Protein AF-E6ZXN4-F1 (afdb_monomer)

Solvent-accessible surface area (backbone atoms only — not comparable to full-atom values): 11622 Å² total; per-residue (Å²): 114,40,77,46,24,90,82,62,26,78,45,31,41,34,36,57,64,22,13,64,64,29,18,52,76,70,77,42,79,76,66,95,63,91,48,72,50,59,34,54,58,75,9,53,33,45,69,74,28,59,34,49,42,42,42,75,51,48,36,25,52,30,58,26,56,27,40,28,25,44,34,78,70,40,57,69,40,49,41,94,52,30,68,79,37,51,45,22,32,32,51,32,31,56,29,28,27,46,61,55,38,53,58,30,54,79,67,76,45,81,59,45,79,23,40,34,43,61,30,25,32,38,33,42,66,69,39,56,40,89,82,51,92,51,76,57,50,28,34,42,36,30,22,53,72,87,40,78,50,29,72,37,52,47,60,54,41,73,60,50,72,32,51,50,46,18,57,46,16,62,77,46,73,45,34,41,11,20,35,37,36,56,28,34,55,40,54,66,44,78,64,50,69,75,38,38,40,40,35,41,36,23,43,84,83,68,48,78,76,49,65,38,42,35,40,29,34,66,38,84,69,87,64,66,58,73,136

Secondary structure (DSSP, 8-state):
-GGGHHHH---EEEEES-BHHHHHHTTPPPPSS-EEEEE-GGGEE-TT-EEEEPBT--EEE-EEEEEEE-SS-B-S--HHHHGGGEEEEEEEE--EEHHHHHHHHHTT--THHHH-STT-EEB---EEGGG-S-GGG-EEEEEETTEEEEEEEGGGBSS-HHHHHHHHHHHS-B-TT-EEE----S--EEE-TT-EEEEEEE-TT--EEEEEEEEEEEPPSS-B---

Nearest PDB structures (foldseek):
  6fog-assembly4_D  TM=9.711E-01  e=8.497E-31  Homo sapiens
  6sbi-assembly2_C  TM=9.449E-01  e=2.223E-30  Mus musculus
  1saw-assembly1_A  TM=9.716E-01  e=7.262E-29  Homo sapiens
  6sbj-assembly2_C  TM=9.725E-01  e=4.408E-28  Mus musculus
  6sbj-assembly1_B  TM=9.454E-01  e=1.789E-28  Mus musculus

InterPro domains:
  IPR011234 Fumarylacetoacetase-like, C-terminal [PF01557] (11-203)
  IPR036663 Fumarylacetoacetase-like, C-terminal domain superfamily [G3DSA:3.90.850.10] (2-227)
  IPR036663 Fumarylacetoacetase-like, C-terminal domain superfamily [SSF56529] (9-204)

Foldseek 3Di:
DLLVLLPPPQWEKEWPQQFVQACVVVVHDRDPAIDIAIAGSQQEDEFAAEDAAEAAFFKKKFKWKKWFFAAQKQALDALVCQVVGTQFIKIWIQIFSVVVQVVCVVVVHGRHVGRYDRNRIYIYGTQGHVNPPDQQFKWKWKDKPNHTQFIDGSVSGNADSSSQSNVCRHPDMGGGSYMYTRTGYPRMHGDDAQIKMKMFMAGNVRDTRTIHIYHYHHDDDDDHDDD

Radius of gyration: 16.37 Å; Cα contacts (8 Å, |Δi|>4): 597; chains: 1; bounding box: 45×35×43 Å

Sequence (227 aa):
MASSFLTRGKKIVAIGRNYAAHAKELNNAVPTEPFFFLKPTTSYITNNGTVEIPKGVVAHYEVELGVVIGSSRVRDVSAADAMKHVAGYTLSIDMTARNLQDKIKSKGLPWSSAKGFDTFTPTSGFIDKSRVRDPAKLRLWLKVNDQIKQNGPTGDMIFDIPQLIEHVSSIMTLEEGDLLLTGTPAGVGEVKDGDVMHCGLEDQSSNLLEQLKINVANRVGGYEFKP

Structure (mmCIF, N/CA/C/O backbone):
data_AF-E6ZXN4-F1
#
_entry.id   AF-E6ZXN4-F1
#
loop_
_atom_site.group_PDB
_atom_site.id
_atom_site.type_symbol
_atom_site.label_atom_id
_atom_site.label_alt_id
_atom_site.label_comp_id
_atom_site.label_asym_id
_atom_site.label_entity_id
_atom_site.label_seq_id
_atom_site.pdbx_PDB_ins_code
_atom_site.Cartn_x
_atom_site.Cartn_y
_atom_site.Cartn_z
_atom_site.occupancy
_atom_site.B_iso_or_equiv
_atom_site.auth_seq_id
_atom_site.auth_comp_id
_atom_site.auth_asym_id
_atom_site.auth_atom_id
_atom_site.pdbx_PDB_model_num
ATOM 1 N N . MET A 1 1 ? 15.782 11.206 -5.709 1.00 85.50 1 MET A N 1
ATOM 2 C CA . MET A 1 1 ? 16.137 9.877 -5.195 1.00 85.50 1 MET A CA 1
ATOM 3 C C . MET A 1 1 ? 14.865 9.214 -4.724 1.00 85.50 1 MET A C 1
ATOM 5 O O . MET A 1 1 ? 14.230 9.718 -3.800 1.00 85.50 1 MET A O 1
ATOM 9 N N . ALA A 1 2 ? 14.512 8.106 -5.368 1.00 92.44 2 ALA A N 1
ATOM 10 C CA . ALA A 1 2 ? 13.330 7.302 -5.077 1.00 92.44 2 ALA A CA 1
ATOM 11 C C . ALA A 1 2 ? 13.247 6.841 -3.611 1.00 92.44 2 ALA A C 1
ATOM 13 O O . ALA A 1 2 ? 12.157 6.690 -3.078 1.00 92.44 2 ALA A O 1
ATOM 14 N N . SER A 1 3 ? 14.374 6.718 -2.905 1.00 95.75 3 SER A N 1
ATOM 15 C CA . SER A 1 3 ? 14.396 6.413 -1.466 1.00 95.75 3 SER A CA 1
ATOM 16 C C . SER A 1 3 ? 13.717 7.471 -0.582 1.00 95.75 3 SER A C 1
ATOM 18 O O . SER A 1 3 ? 13.337 7.170 0.544 1.00 95.75 3 SER A O 1
ATOM 20 N N . SER A 1 4 ? 13.507 8.694 -1.083 1.00 97.19 4 SER A N 1
ATOM 21 C CA . SER A 1 4 ? 12.735 9.754 -0.414 1.00 97.19 4 SER A CA 1
ATOM 22 C C . SER A 1 4 ? 11.257 9.791 -0.842 1.00 97.19 4 SER A C 1
ATOM 24 O O . SER A 1 4 ? 10.622 10.841 -0.749 1.00 97.19 4 SER A O 1
ATOM 26 N N . PHE A 1 5 ? 10.700 8.682 -1.346 1.00 98.38 5 PHE A N 1
ATOM 27 C CA . PHE A 1 5 ? 9.337 8.621 -1.896 1.00 98.38 5 PHE A CA 1
ATOM 28 C C . PHE A 1 5 ? 8.245 9.124 -0.938 1.00 98.38 5 PHE A C 1
ATOM 30 O O . PHE A 1 5 ? 7.301 9.765 -1.386 1.00 98.38 5 PHE A O 1
ATOM 37 N N . LEU A 1 6 ? 8.399 8.927 0.376 1.00 97.75 6 LEU A N 1
ATOM 38 C CA . LEU A 1 6 ? 7.430 9.390 1.380 1.00 97.75 6 LEU A CA 1
ATOM 39 C C . LEU A 1 6 ? 7.239 10.915 1.395 1.00 97.75 6 LEU A C 1
ATOM 41 O O . LEU A 1 6 ? 6.173 11.392 1.768 1.00 97.75 6 LEU A O 1
ATOM 45 N N . THR A 1 7 ? 8.256 11.687 0.997 1.00 97.06 7 THR A N 1
ATOM 46 C CA . THR A 1 7 ? 8.207 13.161 0.995 1.00 97.06 7 THR A CA 1
ATOM 47 C C . THR A 1 7 ? 8.257 13.772 -0.401 1.00 97.06 7 THR A C 1
ATOM 49 O O . THR A 1 7 ? 7.921 14.942 -0.567 1.00 97.06 7 THR A O 1
ATOM 52 N N . ARG A 1 8 ? 8.693 13.009 -1.410 1.00 96.19 8 ARG A N 1
ATOM 53 C CA . ARG A 1 8 ? 8.872 13.494 -2.788 1.00 96.19 8 ARG A CA 1
ATOM 54 C C . ARG A 1 8 ? 8.012 12.785 -3.827 1.00 96.19 8 ARG A C 1
ATOM 56 O O . ARG A 1 8 ? 7.902 13.302 -4.937 1.00 96.19 8 ARG A O 1
ATOM 63 N N . GLY A 1 9 ? 7.451 11.624 -3.494 1.00 96.75 9 GLY A N 1
ATOM 64 C CA . GLY A 1 9 ? 6.529 10.902 -4.359 1.00 96.75 9 GLY A CA 1
ATOM 65 C C . GLY A 1 9 ? 5.310 11.759 -4.659 1.00 96.75 9 GLY A C 1
ATOM 66 O O . GLY A 1 9 ? 4.853 12.524 -3.806 1.00 96.75 9 GLY A O 1
ATOM 67 N N . LYS A 1 10 ? 4.802 11.674 -5.888 1.00 97.88 10 LYS A N 1
ATOM 68 C CA . LYS A 1 10 ? 3.719 12.553 -6.341 1.00 97.88 10 LYS A CA 1
ATOM 69 C C . LYS A 1 10 ? 2.359 11.890 -6.198 1.00 97.88 10 LYS A C 1
ATOM 71 O O . LYS A 1 10 ? 1.372 12.582 -5.958 1.00 97.88 10 LYS A O 1
ATOM 76 N N . LYS A 1 11 ? 2.299 10.564 -6.333 1.00 98.50 11 LYS A N 1
ATOM 77 C CA . LYS A 1 11 ? 1.058 9.797 -6.206 1.00 98.50 11 LYS A CA 1
ATOM 78 C C . LYS A 1 11 ? 1.274 8.399 -5.636 1.00 98.50 11 LYS A C 1
ATOM 80 O O . LYS A 1 11 ? 2.355 7.819 -5.729 1.00 98.50 11 LYS A O 1
ATOM 85 N N . ILE A 1 12 ? 0.185 7.871 -5.084 1.00 98.88 12 ILE A N 1
ATOM 86 C CA . ILE A 1 12 ? 0.030 6.469 -4.707 1.00 98.88 12 ILE A CA 1
ATOM 87 C C . ILE A 1 12 ? -1.034 5.875 -5.628 1.00 98.88 12 ILE A C 1
ATOM 89 O O . ILE A 1 12 ? -2.168 6.362 -5.660 1.00 98.88 12 ILE A O 1
ATOM 93 N N . VAL A 1 13 ? -0.672 4.832 -6.365 1.00 98.81 13 VAL A N 1
ATOM 94 C CA . VAL A 1 13 ? -1.582 4.003 -7.160 1.00 98.81 13 VAL A CA 1
ATOM 95 C C . VAL A 1 13 ? -1.767 2.688 -6.413 1.00 98.81 13 VAL A C 1
ATOM 97 O O . VAL A 1 13 ? -0.781 2.088 -6.009 1.00 98.81 13 VAL A O 1
ATOM 100 N N . ALA A 1 14 ? -2.998 2.235 -6.210 1.00 98.69 14 ALA A N 1
ATOM 101 C CA . ALA A 1 14 ? -3.278 1.008 -5.469 1.00 98.69 14 ALA A CA 1
ATOM 102 C C . ALA A 1 14 ? -4.174 0.071 -6.279 1.00 98.69 14 ALA A C 1
ATOM 104 O O . ALA A 1 14 ? -5.206 0.499 -6.806 1.00 98.69 14 ALA A O 1
ATOM 105 N N . ILE A 1 15 ? -3.762 -1.192 -6.397 1.00 98.25 15 ILE A N 1
ATOM 106 C CA . ILE A 1 15 ? -4.463 -2.215 -7.173 1.00 98.25 15 ILE A CA 1
ATOM 107 C C . ILE A 1 15 ? -5.541 -2.879 -6.321 1.00 98.25 15 ILE A C 1
ATOM 109 O O . ILE A 1 15 ? -5.278 -3.420 -5.250 1.00 98.25 15 ILE A O 1
ATOM 113 N N . GLY A 1 16 ? -6.772 -2.898 -6.823 1.00 94.12 16 GLY A N 1
ATOM 114 C CA . GLY A 1 16 ? -7.864 -3.595 -6.159 1.00 94.12 16 GLY A CA 1
ATOM 115 C C . GLY A 1 16 ? -7.903 -5.087 -6.496 1.00 94.12 16 GLY A C 1
ATOM 116 O O . GLY A 1 16 ? -7.755 -5.479 -7.650 1.00 94.12 16 GLY A O 1
ATOM 117 N N . ARG A 1 17 ? -8.215 -5.924 -5.495 1.00 91.81 17 ARG A N 1
ATOM 118 C CA . ARG A 1 17 ? -8.546 -7.358 -5.658 1.00 91.81 17 ARG A CA 1
ATOM 119 C C . ARG A 1 17 ? -7.467 -8.190 -6.369 1.00 91.81 17 ARG A C 1
ATOM 121 O O . ARG A 1 17 ? -7.802 -9.069 -7.157 1.00 91.81 17 ARG A O 1
ATOM 128 N N . ASN A 1 18 ? -6.195 -7.963 -6.050 1.00 96.62 18 ASN A N 1
ATOM 129 C CA . ASN A 1 18 ? -5.092 -8.694 -6.677 1.00 96.62 18 ASN A CA 1
ATOM 130 C C . ASN A 1 18 ? -4.746 -10.040 -6.010 1.00 96.62 18 ASN A C 1
ATOM 132 O O . ASN A 1 18 ? -3.773 -10.667 -6.391 1.00 96.62 18 ASN A O 1
ATOM 136 N N . TYR A 1 19 ? -5.520 -10.512 -5.029 1.00 94.25 19 TYR A N 1
ATOM 137 C CA . TYR A 1 19 ? -5.344 -11.835 -4.417 1.00 94.25 19 TYR A CA 1
ATOM 138 C C . TYR A 1 19 ? -6.644 -12.629 -4.512 1.00 94.25 19 TYR A C 1
ATOM 140 O O . TYR A 1 19 ? -7.701 -12.169 -4.069 1.00 94.25 19 TYR A O 1
ATOM 148 N N . ALA A 1 20 ? -6.578 -13.851 -5.046 1.00 81.88 20 ALA A N 1
ATOM 149 C CA . ALA A 1 20 ? -7.771 -14.654 -5.326 1.00 81.88 20 ALA A CA 1
ATOM 150 C C . ALA A 1 20 ? -8.584 -14.990 -4.064 1.00 81.88 20 ALA A C 1
ATOM 152 O O . ALA A 1 20 ? -9.816 -14.948 -4.090 1.00 81.88 20 ALA A O 1
ATOM 153 N N . ALA A 1 21 ? -7.910 -15.297 -2.951 1.00 79.94 21 ALA A N 1
ATOM 154 C CA . ALA A 1 21 ? -8.572 -15.583 -1.677 1.00 79.94 21 ALA A CA 1
ATOM 155 C C . ALA A 1 21 ? -9.297 -14.347 -1.117 1.00 79.94 21 ALA A C 1
ATOM 157 O O . ALA A 1 21 ? -10.429 -14.461 -0.654 1.00 79.94 21 ALA A O 1
ATOM 158 N N . HIS A 1 22 ? -8.692 -13.164 -1.236 1.00 77.81 22 HIS A N 1
ATOM 159 C CA . HIS A 1 22 ? -9.297 -11.906 -0.803 1.00 77.81 22 HIS A CA 1
ATOM 160 C C . HIS A 1 22 ? -10.501 -11.508 -1.678 1.00 77.81 22 HIS A C 1
ATOM 162 O O . HIS A 1 22 ? -11.541 -11.081 -1.174 1.00 77.81 22 HIS A O 1
ATOM 168 N N . ALA A 1 23 ? -10.413 -11.712 -2.998 1.00 72.62 23 ALA A N 1
ATOM 169 C CA . ALA A 1 23 ? -11.543 -11.480 -3.899 1.00 72.62 23 ALA A CA 1
ATOM 170 C C . ALA A 1 23 ? -12.764 -12.339 -3.514 1.00 72.62 23 ALA A C 1
ATOM 172 O O . ALA A 1 23 ? -13.883 -11.822 -3.460 1.00 72.62 23 ALA A O 1
ATOM 173 N N . LYS A 1 24 ? -12.531 -13.618 -3.177 1.00 75.81 24 LYS A N 1
ATOM 174 C CA . LYS A 1 24 ? -13.566 -14.555 -2.711 1.00 75.81 24 LYS A CA 1
ATOM 175 C C . LYS A 1 24 ? -14.137 -14.180 -1.341 1.00 75.81 24 LYS A C 1
ATOM 177 O O . LYS A 1 24 ? -15.350 -14.224 -1.184 1.00 75.81 24 LYS A O 1
ATOM 182 N N . GLU A 1 25 ? -13.294 -13.782 -0.384 1.00 80.75 25 GLU A N 1
ATOM 183 C CA . GLU A 1 25 ? -13.700 -13.364 0.973 1.00 80.75 25 GLU A CA 1
ATOM 184 C C . GLU A 1 25 ? -14.759 -12.253 0.951 1.00 80.75 25 GLU A C 1
ATOM 186 O O . GLU A 1 25 ? -15.706 -12.266 1.733 1.00 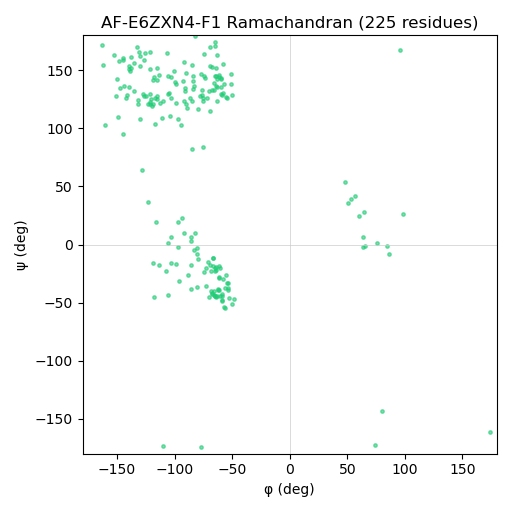80.75 25 GLU A O 1
ATOM 191 N N . LEU A 1 26 ? -14.641 -11.321 0.004 1.00 75.25 26 LEU A N 1
ATOM 192 C CA . LEU A 1 26 ? -15.566 -10.201 -0.156 1.00 75.25 26 LEU A CA 1
ATOM 193 C C . LEU A 1 26 ? -16.660 -10.447 -1.215 1.00 75.25 26 LEU A C 1
ATOM 195 O O . LEU A 1 26 ? -17.240 -9.480 -1.712 1.00 75.25 26 LEU A O 1
ATOM 199 N N . ASN A 1 27 ? -16.923 -11.708 -1.588 1.00 80.12 27 ASN A N 1
ATOM 200 C CA . ASN A 1 27 ? -17.921 -12.118 -2.591 1.00 80.12 27 ASN A CA 1
ATOM 201 C C . ASN A 1 27 ? -17.813 -11.366 -3.931 1.00 80.12 27 ASN A C 1
ATOM 203 O O . ASN A 1 27 ? -18.814 -11.061 -4.580 1.00 80.12 27 ASN A O 1
ATOM 207 N N . ASN A 1 28 ? -16.592 -11.039 -4.353 1.00 77.25 28 ASN A N 1
ATOM 208 C CA . ASN A 1 28 ? -16.345 -10.360 -5.617 1.00 77.25 28 ASN A CA 1
ATOM 209 C C . ASN A 1 28 ? -15.881 -11.354 -6.688 1.00 77.25 28 ASN A C 1
ATOM 211 O O . ASN A 1 28 ? -15.173 -12.317 -6.396 1.00 77.25 28 ASN A O 1
ATOM 215 N N . ALA A 1 29 ? -16.214 -11.075 -7.950 1.00 80.94 29 ALA A N 1
ATOM 216 C CA . ALA A 1 29 ? -15.593 -11.768 -9.072 1.00 80.94 29 ALA A CA 1
ATOM 217 C C . ALA A 1 29 ? -14.084 -11.471 -9.114 1.00 80.94 29 ALA A C 1
ATOM 219 O O . ALA A 1 29 ? -13.657 -10.343 -8.835 1.00 80.94 29 ALA A O 1
ATOM 220 N N . VAL A 1 30 ? -13.294 -12.484 -9.480 1.00 79.25 30 VAL A N 1
ATOM 221 C CA . VAL A 1 30 ? -11.873 -12.311 -9.800 1.00 79.25 30 VAL A CA 1
ATOM 222 C C . VAL A 1 30 ? -11.785 -11.400 -11.032 1.00 79.25 30 VAL A C 1
ATOM 224 O O . VAL A 1 30 ? -12.431 -11.712 -12.036 1.00 79.25 30 VAL A O 1
ATOM 227 N N . PRO A 1 31 ? -11.063 -10.268 -10.968 1.00 83.44 31 PRO A N 1
ATOM 228 C CA . PRO A 1 31 ? -10.932 -9.377 -12.115 1.00 83.44 31 PRO A CA 1
ATOM 229 C C . PRO A 1 31 ? -10.253 -10.075 -13.299 1.00 83.44 31 PRO A C 1
ATOM 231 O O . PRO A 1 31 ? -9.340 -10.873 -13.110 1.00 83.44 31 PRO A O 1
ATOM 234 N N . THR A 1 32 ? -10.678 -9.752 -14.520 1.00 88.12 32 THR A N 1
ATOM 235 C CA . THR A 1 32 ? -10.019 -10.202 -15.762 1.00 88.12 32 THR A CA 1
ATOM 236 C C . THR A 1 32 ? -8.873 -9.285 -16.182 1.00 88.12 32 THR A C 1
ATOM 238 O O . THR A 1 32 ? -8.024 -9.686 -16.969 1.00 88.12 32 THR A O 1
ATOM 241 N N . GLU A 1 33 ? -8.846 -8.067 -15.644 1.00 91.62 33 GLU A N 1
ATOM 242 C CA . GLU A 1 33 ? -7.784 -7.077 -15.796 1.00 91.62 33 GLU A CA 1
ATOM 243 C C . GLU A 1 33 ? -7.539 -6.374 -14.449 1.00 91.62 33 GLU A C 1
ATOM 245 O O . GLU A 1 33 ? -8.465 -6.307 -13.624 1.00 91.62 33 GLU A O 1
ATOM 250 N N . PRO A 1 34 ? -6.325 -5.852 -14.190 1.00 93.81 34 PRO A N 1
ATOM 251 C CA . PRO A 1 34 ? -6.088 -5.006 -13.032 1.00 93.81 34 PRO A CA 1
ATOM 252 C C . PRO A 1 34 ? -6.992 -3.772 -13.088 1.00 93.81 34 PRO A C 1
ATOM 254 O O . PRO A 1 34 ? -7.211 -3.194 -14.145 1.00 93.81 34 PRO A O 1
ATOM 257 N N . PHE A 1 35 ? -7.477 -3.324 -11.936 1.00 94.94 35 PHE A N 1
ATOM 258 C CA . PHE A 1 35 ? -8.048 -1.988 -11.800 1.00 94.94 35 PHE A CA 1
ATOM 259 C C . PHE A 1 35 ? -7.408 -1.308 -10.599 1.00 94.94 35 PHE A C 1
ATOM 261 O O . PHE A 1 35 ? -6.966 -1.971 -9.654 1.00 94.94 35 PHE A O 1
ATOM 268 N N . PHE A 1 36 ? -7.371 0.019 -10.618 1.00 97.62 36 PHE A N 1
ATOM 269 C CA . PHE A 1 36 ? -6.691 0.779 -9.583 1.00 97.62 36 PHE A CA 1
ATOM 270 C C . PHE A 1 36 ? -7.475 2.003 -9.130 1.00 97.62 36 PHE A C 1
ATOM 272 O O . PHE A 1 36 ? -8.377 2.499 -9.805 1.00 97.62 36 PHE A O 1
ATOM 279 N N . PHE A 1 37 ? -7.102 2.496 -7.959 1.00 98.38 37 PHE A N 1
ATOM 280 C CA . PHE A 1 37 ? -7.537 3.771 -7.407 1.00 98.38 37 PHE A CA 1
ATOM 281 C C . PHE A 1 37 ? -6.319 4.551 -6.913 1.00 98.38 37 PHE A C 1
ATOM 283 O O . PHE A 1 37 ? -5.217 4.016 -6.788 1.00 98.38 37 PHE A O 1
ATOM 290 N N . LEU A 1 38 ? -6.520 5.841 -6.659 1.00 98.62 38 LEU A N 1
ATOM 291 C CA . LEU A 1 38 ? -5.477 6.716 -6.142 1.00 98.62 38 LEU A CA 1
ATOM 292 C C . LEU A 1 38 ? -5.677 6.972 -4.653 1.00 98.62 38 LEU A C 1
ATOM 294 O O . LEU A 1 38 ? -6.811 7.147 -4.193 1.00 98.62 38 LEU A O 1
ATOM 298 N N . LYS A 1 39 ? -4.560 7.076 -3.934 1.00 98.75 39 LYS A N 1
ATOM 299 C CA . LYS A 1 39 ? -4.506 7.606 -2.569 1.00 98.75 39 LYS A CA 1
ATOM 300 C C . LYS A 1 39 ? -3.671 8.899 -2.568 1.00 98.75 39 LYS A C 1
ATOM 302 O O . LYS A 1 39 ? -2.691 8.992 -3.314 1.00 98.75 39 LYS A O 1
ATOM 307 N N . PRO A 1 40 ? -4.054 9.924 -1.788 1.00 98.50 40 PRO A N 1
ATOM 308 C CA . PRO A 1 40 ? -3.279 11.155 -1.692 1.00 98.50 40 PRO A CA 1
ATOM 309 C C . PRO A 1 40 ? -2.010 10.914 -0.872 1.00 98.50 40 PRO A C 1
ATOM 311 O O . PRO A 1 40 ? -2.043 10.203 0.129 1.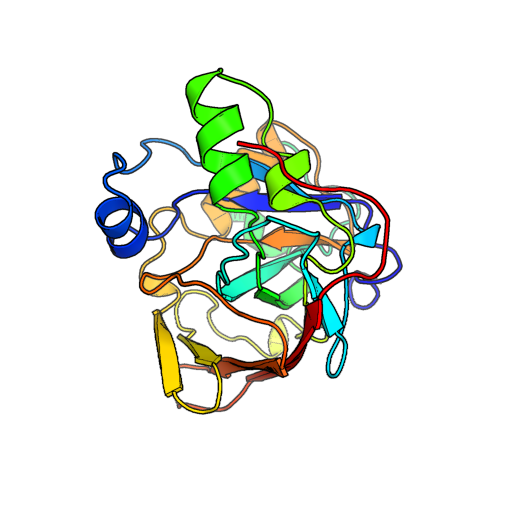00 98.50 40 PRO A O 1
ATOM 314 N N . THR A 1 41 ? -0.894 11.543 -1.231 1.00 98.38 41 THR A N 1
ATOM 315 C CA . THR A 1 41 ? 0.374 11.400 -0.489 1.00 98.38 41 THR A CA 1
ATOM 316 C C . THR A 1 41 ? 0.305 11.966 0.931 1.00 98.38 41 THR A C 1
ATOM 318 O O . THR A 1 41 ? 1.049 11.533 1.802 1.00 98.38 41 THR A O 1
ATOM 321 N N . THR A 1 42 ? -0.652 12.852 1.220 1.00 98.12 42 THR A N 1
ATOM 322 C CA . THR A 1 42 ? -0.943 13.334 2.582 1.00 98.12 42 THR A CA 1
ATOM 323 C C . THR A 1 42 ? -1.509 12.255 3.510 1.00 98.12 42 THR A C 1
ATOM 325 O O . THR A 1 42 ? -1.565 12.460 4.716 1.00 98.12 42 THR A O 1
ATOM 328 N N . SER A 1 43 ? -1.911 11.096 2.979 1.00 98.62 43 SER A N 1
ATOM 329 C CA . SER A 1 43 ? -2.359 9.959 3.792 1.00 98.62 43 SER A CA 1
ATOM 330 C C . SER A 1 43 ? -1.210 9.126 4.372 1.00 98.62 43 SER A C 1
ATOM 332 O O . SER A 1 43 ? -1.465 8.239 5.188 1.00 98.62 43 SER A O 1
ATOM 334 N N . TYR A 1 44 ? 0.041 9.387 3.974 1.00 98.75 44 TYR A N 1
ATOM 335 C CA . TYR A 1 44 ? 1.193 8.690 4.532 1.00 98.75 44 TYR A CA 1
ATOM 336 C C . TYR A 1 44 ? 1.362 8.972 6.023 1.00 98.75 44 TYR A C 1
ATOM 338 O O . TYR A 1 44 ? 1.363 10.118 6.466 1.00 98.75 44 TYR A O 1
ATOM 346 N N . ILE A 1 45 ? 1.624 7.906 6.770 1.00 98.62 45 ILE A N 1
ATOM 347 C CA . ILE A 1 45 ? 2.267 7.951 8.083 1.00 98.62 45 ILE A CA 1
ATOM 348 C C . ILE A 1 45 ? 3.325 6.853 8.134 1.00 98.62 45 ILE A C 1
ATOM 350 O O . ILE A 1 45 ? 3.238 5.865 7.406 1.00 98.62 45 ILE A O 1
ATOM 354 N N . THR A 1 46 ? 4.325 7.018 8.988 1.00 98.25 46 THR A N 1
ATOM 355 C CA . THR A 1 46 ? 5.415 6.050 9.145 1.00 98.25 46 THR A CA 1
ATOM 356 C C . THR A 1 46 ? 5.330 5.338 10.490 1.00 98.25 46 THR A C 1
ATOM 358 O O . THR A 1 46 ? 4.350 5.474 11.224 1.00 98.25 46 THR A O 1
ATOM 361 N N . ASN A 1 47 ? 6.342 4.527 10.799 1.00 96.62 47 ASN A N 1
ATOM 362 C CA . ASN A 1 47 ? 6.404 3.727 12.015 1.00 96.62 47 ASN A CA 1
ATOM 363 C C . ASN A 1 47 ? 6.136 4.555 13.285 1.00 96.62 47 ASN A C 1
ATOM 365 O O . ASN A 1 47 ? 6.651 5.662 13.434 1.00 96.62 47 ASN A O 1
ATOM 369 N N . ASN A 1 48 ? 5.364 3.988 14.210 1.00 96.12 48 ASN A N 1
ATOM 370 C CA . ASN A 1 48 ? 4.828 4.633 15.415 1.00 96.12 48 ASN A CA 1
ATOM 371 C C . ASN A 1 48 ? 3.850 5.793 15.157 1.00 96.12 48 ASN A C 1
ATOM 373 O O . ASN A 1 48 ? 3.430 6.451 16.109 1.00 96.12 48 ASN A O 1
ATOM 377 N N . GLY A 1 49 ? 3.465 6.036 13.902 1.00 98.00 49 GLY A N 1
ATOM 378 C CA . GLY A 1 49 ? 2.354 6.914 13.566 1.00 98.00 49 GLY A CA 1
ATOM 379 C C . GLY A 1 49 ? 1.017 6.370 14.072 1.00 98.00 49 GLY A C 1
ATOM 380 O O . GLY A 1 49 ? 0.908 5.222 14.519 1.00 98.00 49 GLY A O 1
ATOM 381 N N . THR A 1 50 ? -0.009 7.207 13.970 1.00 98.69 50 THR A N 1
ATOM 382 C CA . THR A 1 50 ? -1.366 6.882 14.409 1.00 98.69 50 THR A CA 1
ATOM 383 C C . THR A 1 50 ? -2.322 6.968 13.230 1.00 98.69 50 THR A C 1
ATOM 385 O O . THR A 1 50 ? -2.387 8.004 12.574 1.00 98.69 50 THR A O 1
ATOM 388 N N . VAL A 1 51 ? -3.066 5.893 12.968 1.00 98.75 51 VAL A N 1
ATOM 389 C CA . VAL A 1 51 ? -4.250 5.940 12.106 1.00 98.75 51 VAL A CA 1
ATOM 390 C C . VAL A 1 51 ? -5.381 6.598 12.881 1.00 98.75 51 VAL A C 1
ATOM 392 O O . VAL A 1 51 ? -5.765 6.121 13.948 1.00 98.75 51 VAL A O 1
ATOM 395 N N . GLU A 1 52 ? -5.926 7.673 12.325 1.00 98.50 52 GLU A N 1
ATOM 396 C CA . GLU A 1 52 ? -7.049 8.415 12.885 1.00 98.50 52 GLU A CA 1
ATOM 397 C C . GLU A 1 52 ? -8.362 7.967 12.231 1.00 98.50 52 GLU A C 1
ATOM 399 O O . GLU A 1 52 ? -8.638 8.289 11.074 1.00 98.50 52 GLU A O 1
ATOM 404 N N . ILE A 1 53 ? -9.203 7.238 12.965 1.00 98.44 53 ILE A N 1
ATOM 405 C CA . ILE A 1 53 ? -10.502 6.758 12.476 1.00 98.44 53 ILE A CA 1
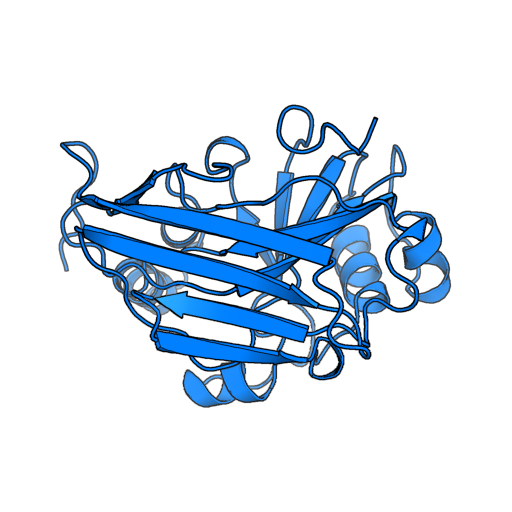ATOM 406 C C . ILE A 1 53 ? -11.531 7.898 12.553 1.00 98.44 53 ILE A C 1
ATOM 408 O O . ILE A 1 53 ? -11.854 8.344 13.658 1.00 98.44 53 ILE A O 1
ATOM 412 N N . PRO A 1 54 ? -12.096 8.380 11.427 1.00 97.81 54 PRO A N 1
ATOM 413 C CA . PRO A 1 54 ? -13.151 9.389 11.468 1.00 97.81 54 PRO A CA 1
ATOM 414 C C . PRO A 1 54 ? -14.416 8.870 12.161 1.00 97.81 54 PRO A C 1
ATOM 416 O O . PRO A 1 54 ? -14.738 7.682 12.113 1.00 97.81 54 PRO A O 1
ATOM 419 N N . LYS A 1 55 ? -15.193 9.770 12.767 1.00 97.94 55 LYS A N 1
ATOM 420 C CA . LYS A 1 55 ? -16.387 9.384 13.527 1.00 97.94 55 LYS A CA 1
ATOM 421 C C . LYS A 1 55 ? -17.381 8.612 12.650 1.00 97.94 55 LYS A C 1
ATOM 423 O O . LYS A 1 55 ? -17.730 9.055 11.557 1.00 97.94 55 LYS A O 1
ATOM 428 N N . GLY A 1 56 ? -17.856 7.468 13.143 1.00 97.50 56 GLY A N 1
ATOM 429 C CA . GLY A 1 56 ? -18.824 6.616 12.443 1.00 97.50 56 GLY A CA 1
ATOM 430 C C . GLY A 1 56 ? -18.244 5.797 11.284 1.00 97.50 56 GLY A C 1
ATOM 431 O O . GLY A 1 56 ? -18.998 5.083 10.626 1.00 97.50 56 GLY A O 1
ATOM 432 N N . VAL A 1 57 ? -16.940 5.881 11.003 1.00 98.38 57 VAL A N 1
ATOM 433 C CA . VAL A 1 57 ? -16.273 5.056 9.987 1.00 98.38 57 VAL A CA 1
ATOM 434 C C . VAL A 1 57 ? -15.904 3.693 10.569 1.00 98.38 57 VAL A C 1
ATOM 436 O O . VAL A 1 57 ? -15.369 3.609 11.668 1.00 98.38 57 VAL A O 1
ATOM 439 N N . VAL A 1 58 ? -16.147 2.632 9.797 1.00 98.50 58 VAL A N 1
ATOM 440 C CA . VAL A 1 58 ? -15.627 1.283 10.066 1.00 98.50 58 VAL A CA 1
ATOM 441 C C . VAL A 1 58 ? -14.335 1.127 9.266 1.00 98.50 58 VAL A C 1
ATOM 443 O O . VAL A 1 58 ? -14.383 0.980 8.042 1.00 98.50 58 VAL A O 1
ATOM 446 N N . ALA A 1 59 ? -13.183 1.238 9.928 1.00 98.56 59 ALA A N 1
ATOM 447 C CA . ALA A 1 59 ? -11.875 1.231 9.274 1.00 98.56 59 ALA A CA 1
ATOM 448 C C . ALA A 1 59 ? -11.301 -0.189 9.203 1.00 98.56 59 ALA A C 1
ATOM 450 O O . ALA A 1 59 ? -11.153 -0.848 10.228 1.00 98.56 59 ALA A O 1
ATOM 451 N N . HIS A 1 60 ? -10.971 -0.655 7.998 1.00 98.81 60 HIS A N 1
ATOM 452 C CA . HIS A 1 60 ? -10.336 -1.951 7.769 1.00 98.81 60 HIS A CA 1
ATOM 453 C C . HIS A 1 60 ? -8.856 -1.804 7.418 1.00 98.81 60 HIS A C 1
ATOM 455 O O . HIS A 1 60 ? -8.494 -0.866 6.705 1.00 98.81 60 HIS A O 1
ATOM 461 N N . TYR A 1 61 ? -8.041 -2.759 7.866 1.00 98.81 61 TYR A N 1
ATOM 462 C CA . TYR A 1 61 ? -6.649 -2.924 7.440 1.00 98.81 61 TYR A CA 1
ATOM 463 C C . TYR A 1 61 ? -6.532 -3.851 6.227 1.00 98.81 61 TYR A C 1
ATOM 465 O O . TYR A 1 61 ? -7.298 -4.807 6.077 1.00 98.81 61 TYR A O 1
ATOM 473 N N . GLU A 1 62 ? -5.540 -3.562 5.387 1.00 98.81 62 GLU A N 1
ATOM 474 C CA . GLU A 1 62 ? -5.175 -4.326 4.192 1.00 98.81 62 GLU A CA 1
ATOM 475 C C . GLU A 1 62 ? -3.638 -4.253 4.055 1.00 98.81 62 GLU A C 1
ATOM 477 O O . GLU A 1 62 ? -3.115 -3.256 3.571 1.00 98.81 62 GLU A O 1
ATOM 482 N N . VAL A 1 63 ? -2.875 -5.236 4.557 1.00 98.81 63 VAL A N 1
ATOM 483 C CA . VAL A 1 63 ? -1.401 -5.239 4.409 1.00 98.81 63 VAL A CA 1
ATOM 484 C C . VAL A 1 63 ? -1.005 -5.491 2.956 1.00 98.81 63 VAL A C 1
ATOM 486 O O . VAL A 1 63 ? -1.511 -6.430 2.342 1.00 98.81 63 VAL A O 1
ATOM 489 N N . GLU A 1 64 ? -0.098 -4.688 2.406 1.00 98.88 64 GLU A N 1
ATOM 490 C CA . GLU A 1 64 ? 0.301 -4.757 0.998 1.00 98.88 64 GLU A CA 1
ATOM 491 C C . GLU A 1 64 ? 1.812 -4.591 0.811 1.00 98.88 64 GLU A C 1
ATOM 493 O O . GLU A 1 64 ? 2.486 -3.858 1.543 1.00 98.88 64 GLU A O 1
ATOM 498 N N . LEU A 1 65 ? 2.342 -5.235 -0.233 1.00 98.88 65 LEU A N 1
ATOM 499 C CA . LEU A 1 65 ? 3.654 -4.896 -0.773 1.00 98.88 65 LEU A CA 1
ATOM 500 C C . LEU A 1 65 ? 3.520 -3.626 -1.624 1.00 98.88 65 LEU A C 1
ATOM 502 O O . LEU A 1 65 ? 2.702 -3.564 -2.545 1.00 98.88 65 LEU A O 1
ATOM 506 N N . GLY A 1 66 ? 4.355 -2.632 -1.345 1.00 98.88 66 GLY A N 1
ATOM 507 C CA . GLY A 1 66 ? 4.505 -1.435 -2.159 1.00 98.88 66 GLY A CA 1
ATOM 508 C C . GLY A 1 66 ? 5.726 -1.519 -3.075 1.00 98.88 66 GLY A C 1
ATOM 509 O O . GLY A 1 66 ? 6.795 -1.967 -2.660 1.00 98.88 66 GLY A O 1
ATOM 510 N N . VAL A 1 67 ? 5.585 -1.051 -4.312 1.00 98.94 67 VAL A N 1
ATOM 511 C CA . VAL A 1 67 ? 6.655 -0.941 -5.312 1.00 98.94 67 VAL A CA 1
ATOM 512 C C . VAL A 1 67 ? 6.972 0.533 -5.536 1.00 98.94 67 VAL A C 1
ATOM 514 O O . VAL A 1 67 ? 6.092 1.315 -5.891 1.00 98.94 67 VAL A O 1
ATOM 517 N N . VAL A 1 68 ? 8.233 0.915 -5.337 1.00 98.88 68 VAL A N 1
ATOM 518 C CA . VAL A 1 68 ? 8.697 2.300 -5.485 1.00 98.88 68 VAL A CA 1
ATOM 519 C C . VAL A 1 68 ? 9.358 2.473 -6.848 1.00 98.88 68 VAL A C 1
ATOM 521 O O . VAL A 1 68 ? 10.344 1.803 -7.177 1.00 98.88 68 VAL A O 1
ATOM 524 N N . ILE A 1 69 ? 8.828 3.399 -7.642 1.00 98.88 69 ILE A N 1
ATOM 525 C CA . ILE A 1 69 ? 9.309 3.673 -8.996 1.00 98.88 69 ILE A CA 1
ATOM 526 C C . ILE A 1 69 ? 10.616 4.473 -8.946 1.00 98.88 69 ILE A C 1
ATOM 528 O O . ILE A 1 69 ? 10.753 5.443 -8.206 1.00 98.88 69 ILE A O 1
ATOM 532 N N . GLY A 1 70 ? 11.607 4.042 -9.723 1.00 98.38 70 GLY A N 1
ATOM 533 C CA . GLY A 1 70 ? 12.963 4.594 -9.739 1.00 98.38 70 GLY A CA 1
ATOM 534 C C . GLY A 1 70 ? 13.318 5.420 -10.965 1.00 98.38 70 GLY A C 1
ATOM 535 O O . 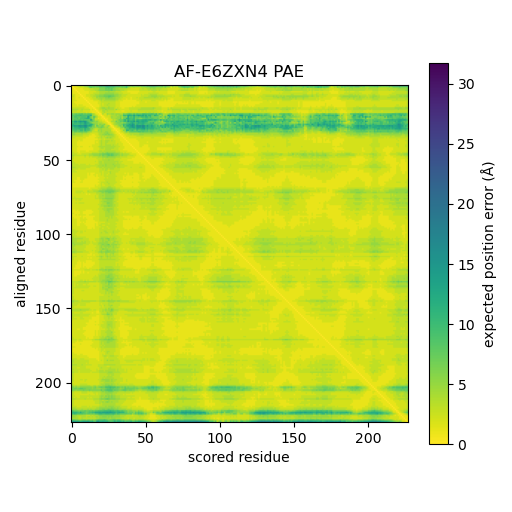GLY A 1 70 ? 14.238 6.230 -10.914 1.00 98.38 70 GLY A O 1
ATOM 536 N N . SER A 1 71 ? 12.619 5.214 -12.078 1.00 98.06 71 SER A N 1
ATOM 537 C CA . SER A 1 71 ? 12.858 5.981 -13.302 1.00 98.06 71 SER A CA 1
ATOM 538 C C . SER A 1 71 ? 12.114 7.306 -13.274 1.00 98.06 71 SER A C 1
ATOM 540 O O . SER A 1 71 ? 10.982 7.368 -12.810 1.00 98.06 71 SER A O 1
ATOM 542 N N . SER A 1 72 ? 12.714 8.350 -13.849 1.00 96.88 72 SER A N 1
ATOM 543 C CA . SER A 1 72 ? 12.084 9.672 -13.960 1.00 96.88 72 SER A CA 1
ATOM 544 C C . SER A 1 72 ? 10.751 9.635 -14.711 1.00 96.88 72 SER A C 1
ATOM 546 O O . SER A 1 72 ? 9.872 10.445 -14.430 1.00 96.88 72 SER A O 1
ATOM 548 N N . ARG A 1 73 ? 10.594 8.692 -15.648 1.00 97.75 73 ARG A N 1
ATOM 549 C CA . ARG A 1 73 ? 9.377 8.502 -16.436 1.00 97.75 73 ARG A CA 1
ATOM 550 C C . ARG A 1 73 ? 9.201 7.041 -16.850 1.00 97.75 73 ARG A C 1
ATOM 552 O O . ARG A 1 73 ? 10.094 6.468 -17.468 1.00 97.75 73 ARG A O 1
ATOM 559 N N . VAL A 1 74 ? 8.030 6.480 -16.564 1.00 98.62 74 VAL A N 1
ATOM 560 C CA . VAL A 1 74 ? 7.588 5.128 -16.939 1.00 98.62 74 VAL A CA 1
ATOM 561 C C . VAL A 1 74 ? 6.210 5.264 -17.580 1.00 98.62 74 VAL A C 1
ATOM 563 O O . VAL A 1 74 ? 5.232 5.607 -16.914 1.00 98.62 74 VAL A O 1
ATOM 566 N N . ARG A 1 75 ? 6.136 5.079 -18.894 1.00 98.62 75 ARG A N 1
ATOM 567 C CA . ARG A 1 75 ? 4.915 5.250 -19.683 1.00 98.62 75 ARG A CA 1
ATOM 568 C C . ARG A 1 75 ? 4.934 4.256 -20.833 1.00 98.62 75 ARG A C 1
ATOM 570 O O . ARG A 1 75 ? 5.964 4.171 -21.498 1.00 98.62 75 ARG A O 1
ATOM 577 N N . ASP A 1 76 ? 3.813 3.578 -21.061 1.00 98.44 76 ASP A N 1
ATOM 578 C CA . ASP A 1 76 ? 3.657 2.599 -22.141 1.00 98.44 76 ASP A CA 1
ATOM 579 C C . ASP A 1 76 ? 4.769 1.521 -22.100 1.00 98.44 76 ASP A C 1
ATOM 581 O O . ASP A 1 76 ? 5.335 1.141 -23.124 1.00 98.44 76 ASP A O 1
ATOM 585 N N . VAL A 1 77 ? 5.144 1.079 -20.889 1.00 98.50 77 VAL A N 1
ATOM 586 C CA . VAL A 1 77 ? 6.241 0.125 -20.655 1.00 98.50 77 VAL A CA 1
ATOM 587 C C . VAL A 1 77 ? 5.702 -1.300 -20.660 1.00 98.50 77 VAL A C 1
ATOM 589 O O . VAL A 1 77 ? 4.734 -1.586 -19.966 1.00 98.50 77 VAL A O 1
ATOM 592 N N . SER A 1 78 ? 6.360 -2.201 -21.393 1.00 98.69 78 SER A N 1
ATOM 593 C CA . SER A 1 78 ? 5.990 -3.620 -21.416 1.00 98.69 78 SER A CA 1
ATOM 594 C C . SER A 1 78 ? 6.281 -4.318 -20.082 1.00 98.69 78 SER A C 1
ATOM 596 O O . SER A 1 78 ? 7.227 -3.953 -19.375 1.00 98.69 78 SER A O 1
ATOM 598 N N . ALA A 1 79 ? 5.554 -5.390 -19.759 1.00 98.38 79 ALA A N 1
ATOM 599 C CA . ALA A 1 79 ? 5.829 -6.197 -18.565 1.00 98.38 79 ALA A CA 1
ATOM 600 C C . ALA A 1 79 ? 7.283 -6.722 -18.548 1.00 98.38 79 ALA A C 1
ATOM 602 O O . ALA A 1 79 ? 7.949 -6.712 -17.513 1.00 98.38 79 ALA A O 1
ATOM 603 N N . ALA A 1 80 ? 7.834 -7.090 -19.710 1.00 98.50 80 ALA A N 1
ATOM 604 C CA . ALA A 1 80 ? 9.218 -7.556 -19.830 1.00 98.50 80 ALA A CA 1
ATOM 605 C C . ALA A 1 80 ? 10.262 -6.497 -19.413 1.00 98.50 80 ALA A C 1
ATOM 607 O O . ALA A 1 80 ? 11.346 -6.843 -18.934 1.00 98.50 80 ALA A O 1
ATOM 608 N N . ASP A 1 81 ? 9.938 -5.211 -19.560 1.00 98.50 81 ASP A N 1
ATOM 609 C CA . ASP A 1 81 ? 10.816 -4.092 -19.212 1.00 98.50 81 ASP A CA 1
ATOM 610 C C . ASP A 1 81 ? 10.499 -3.466 -17.847 1.00 98.50 81 ASP A C 1
ATOM 612 O O . ASP A 1 81 ? 11.354 -2.792 -17.267 1.00 98.50 81 ASP A O 1
ATOM 616 N N . ALA A 1 82 ? 9.314 -3.729 -17.292 1.00 98.50 82 ALA A N 1
ATOM 617 C CA . ALA A 1 82 ? 8.785 -3.106 -16.081 1.00 98.50 82 ALA A CA 1
ATOM 618 C C . ALA A 1 82 ? 9.774 -3.094 -14.905 1.00 98.50 82 ALA A C 1
ATOM 620 O O . ALA A 1 82 ? 10.011 -2.055 -14.283 1.00 98.50 82 ALA A O 1
ATOM 621 N N . MET A 1 83 ? 10.426 -4.228 -14.629 1.00 98.50 83 MET A N 1
ATOM 622 C CA . MET A 1 83 ? 11.320 -4.350 -13.473 1.00 98.50 83 MET A CA 1
ATOM 623 C C . MET A 1 83 ? 12.574 -3.474 -13.569 1.00 98.50 83 MET A C 1
ATOM 625 O O . MET A 1 83 ? 13.195 -3.208 -12.537 1.00 98.50 83 MET A O 1
ATOM 629 N N . LYS A 1 84 ? 12.959 -2.988 -14.758 1.00 98.44 84 LYS A N 1
ATOM 630 C CA . LYS A 1 84 ? 14.071 -2.030 -14.932 1.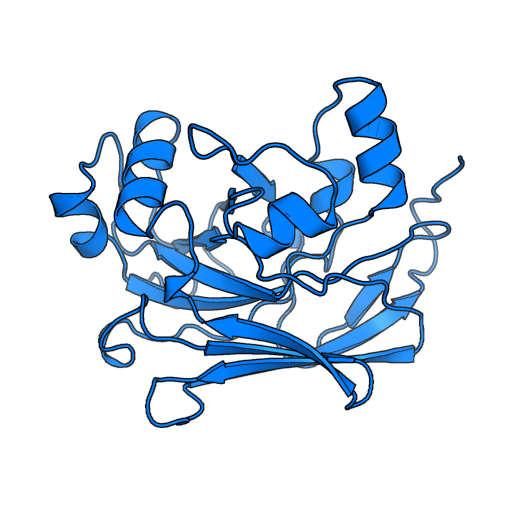00 98.44 84 LYS A CA 1
ATOM 631 C C . LYS A 1 84 ? 13.771 -0.681 -14.278 1.00 98.44 84 LYS A C 1
ATOM 633 O O . LYS A 1 84 ? 14.694 0.045 -13.925 1.00 98.44 84 LYS A O 1
ATOM 638 N N . HIS A 1 85 ? 12.492 -0.373 -14.081 1.00 98.62 85 HIS A N 1
ATOM 639 C CA . HIS A 1 85 ? 12.030 0.905 -13.558 1.00 98.62 85 HIS A CA 1
ATOM 640 C C . HIS A 1 85 ? 11.754 0.902 -12.052 1.00 98.62 85 HIS A C 1
ATOM 642 O O . HIS A 1 85 ? 11.423 1.950 -11.503 1.00 98.62 85 HIS A O 1
ATOM 648 N N . VAL A 1 86 ? 11.903 -0.236 -11.374 1.00 98.75 86 VAL A N 1
ATOM 649 C CA . VAL A 1 86 ? 11.701 -0.364 -9.923 1.00 98.75 86 VAL A CA 1
ATOM 650 C C . VAL A 1 86 ? 12.980 0.024 -9.180 1.00 98.75 86 VAL A C 1
ATOM 652 O O . VAL A 1 86 ? 14.027 -0.583 -9.408 1.00 98.75 86 VAL A O 1
ATOM 655 N N . ALA A 1 87 ? 12.894 1.003 -8.272 1.00 98.69 87 ALA A N 1
ATOM 656 C CA . ALA A 1 87 ? 13.989 1.352 -7.360 1.00 98.69 87 ALA A CA 1
ATOM 657 C C . ALA A 1 87 ? 14.054 0.411 -6.154 1.00 98.69 87 ALA A C 1
ATOM 659 O O . ALA A 1 87 ? 15.136 0.090 -5.666 1.00 98.69 87 ALA A O 1
ATOM 660 N N . GLY A 1 88 ? 12.898 -0.021 -5.661 1.00 98.75 88 GLY A N 1
ATOM 661 C CA . GLY A 1 88 ? 12.806 -0.819 -4.453 1.00 98.75 88 GLY A CA 1
ATOM 662 C C . GLY A 1 88 ? 11.366 -1.049 -4.036 1.00 98.75 88 GLY A C 1
ATOM 663 O O . GLY A 1 88 ? 10.437 -0.888 -4.830 1.00 98.75 88 GLY A O 1
ATOM 664 N N . TYR A 1 89 ? 11.202 -1.420 -2.777 1.00 98.88 89 TYR A N 1
ATOM 665 C CA . TYR A 1 89 ? 9.939 -1.850 -2.203 1.00 98.88 89 TYR A CA 1
ATOM 666 C C . TYR A 1 89 ? 9.679 -1.151 -0.871 1.00 98.88 89 TYR A C 1
ATOM 668 O O . TYR A 1 89 ? 10.550 -0.487 -0.309 1.00 98.88 89 TYR A O 1
ATOM 676 N N . THR A 1 90 ? 8.471 -1.309 -0.357 1.00 98.81 90 THR A N 1
ATOM 677 C CA . THR A 1 90 ? 8.084 -0.879 0.985 1.00 98.81 90 THR A CA 1
ATOM 678 C C . THR A 1 90 ? 6.943 -1.763 1.487 1.00 98.81 90 THR A C 1
ATOM 680 O O . THR A 1 90 ? 6.312 -2.475 0.703 1.00 98.81 90 THR A O 1
ATOM 683 N N . LEU A 1 91 ? 6.697 -1.751 2.791 1.00 98.75 91 LEU A N 1
ATOM 684 C CA . LEU A 1 91 ? 5.564 -2.410 3.423 1.00 98.75 91 LEU A CA 1
ATOM 685 C C . LEU A 1 91 ? 4.521 -1.349 3.765 1.00 98.75 91 LEU A C 1
ATOM 687 O O . LEU A 1 91 ? 4.831 -0.388 4.471 1.00 98.75 91 LEU A O 1
ATOM 691 N N . SER A 1 92 ? 3.288 -1.537 3.306 1.00 98.88 92 SER A N 1
ATOM 692 C CA . SER A 1 92 ? 2.204 -0.580 3.533 1.00 98.88 92 SER A CA 1
ATOM 693 C C . SER A 1 92 ? 0.946 -1.254 4.065 1.00 98.88 92 SER A C 1
ATOM 695 O O . SER A 1 92 ? 0.768 -2.466 3.957 1.00 98.88 92 SER A O 1
ATOM 697 N N . ILE A 1 93 ? 0.058 -0.442 4.632 1.00 98.88 93 ILE A N 1
ATOM 698 C CA . ILE A 1 93 ? -1.306 -0.828 4.981 1.00 98.88 93 ILE A CA 1
ATOM 699 C C . ILE A 1 93 ? -2.263 0.080 4.194 1.00 98.88 93 ILE A C 1
ATOM 701 O O . ILE A 1 93 ? -2.238 1.300 4.348 1.00 98.88 93 ILE A O 1
ATOM 705 N N . ASP A 1 94 ? -3.112 -0.490 3.345 1.00 98.81 94 ASP A N 1
ATOM 706 C CA . ASP A 1 94 ? -4.173 0.231 2.642 1.00 98.81 94 ASP A CA 1
ATOM 707 C C . ASP A 1 94 ? -5.430 0.336 3.523 1.00 98.81 94 ASP A C 1
ATOM 709 O O . ASP A 1 94 ? -6.390 -0.434 3.421 1.00 98.81 94 ASP A O 1
ATOM 713 N N . MET A 1 95 ? -5.435 1.318 4.427 1.00 98.88 95 MET A N 1
ATOM 714 C CA . MET A 1 95 ? -6.598 1.534 5.286 1.00 98.88 95 MET A CA 1
ATOM 715 C C . MET A 1 95 ? -7.823 1.927 4.456 1.00 98.88 95 MET A C 1
ATOM 717 O O . MET A 1 95 ? -7.761 2.774 3.559 1.00 98.88 95 MET A O 1
ATOM 721 N N . THR A 1 96 ? -8.964 1.331 4.800 1.00 98.81 96 THR A N 1
ATOM 722 C CA . THR A 1 96 ? -10.216 1.485 4.054 1.00 98.81 96 THR A CA 1
ATOM 723 C C . THR A 1 96 ? -11.378 1.804 4.981 1.00 98.81 96 THR A C 1
ATOM 725 O O . THR A 1 96 ? -11.695 1.025 5.874 1.00 98.81 96 THR A O 1
ATOM 728 N N . ALA A 1 97 ? -12.087 2.904 4.730 1.00 98.50 97 ALA A N 1
ATOM 729 C CA . ALA A 1 97 ? -13.363 3.209 5.377 1.00 98.50 97 ALA A CA 1
ATOM 730 C C . ALA A 1 97 ? -14.462 2.327 4.764 1.00 98.50 97 ALA A C 1
ATOM 732 O O . ALA A 1 97 ? -15.132 2.734 3.813 1.00 98.50 97 ALA A O 1
ATOM 733 N N . ARG A 1 98 ? -14.612 1.091 5.253 1.00 98.06 98 ARG A N 1
ATOM 734 C CA . ARG A 1 98 ? -15.389 0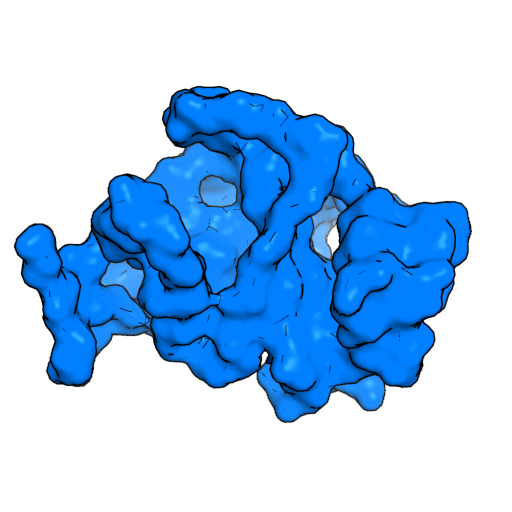.030 4.594 1.00 98.06 98 ARG A CA 1
ATOM 735 C C . ARG A 1 98 ? -16.846 0.414 4.379 1.00 98.06 98 ARG A C 1
ATOM 737 O O . ARG A 1 98 ? -17.343 0.324 3.263 1.00 98.06 98 ARG A O 1
ATOM 744 N N . ASN A 1 99 ? -17.505 0.923 5.414 1.00 98.00 99 ASN A N 1
ATOM 745 C CA . ASN A 1 99 ? -18.901 1.348 5.334 1.00 98.00 99 ASN A CA 1
ATOM 746 C C . ASN A 1 99 ? -19.123 2.500 4.335 1.00 98.00 99 ASN A C 1
ATOM 748 O O . ASN A 1 99 ? -20.108 2.505 3.594 1.00 98.00 99 ASN A O 1
ATOM 752 N N . LEU A 1 100 ? -18.190 3.453 4.259 1.00 98.00 100 LEU A N 1
ATOM 753 C CA . LEU A 1 100 ? -18.218 4.492 3.234 1.00 98.00 100 LEU A CA 1
ATOM 754 C C . LEU A 1 100 ? -17.971 3.905 1.840 1.00 98.00 100 LEU A C 1
ATOM 756 O O . LEU A 1 100 ? -18.678 4.277 0.904 1.00 98.00 100 LEU A O 1
ATOM 760 N N . GLN A 1 101 ? -17.024 2.971 1.705 1.00 97.81 101 GLN A N 1
ATOM 761 C CA . GLN A 1 101 ? -16.734 2.278 0.451 1.00 97.81 101 GLN A CA 1
ATOM 762 C C . GLN A 1 101 ? -17.966 1.537 -0.083 1.00 97.81 101 GLN A C 1
ATOM 764 O O . GLN A 1 101 ? -18.275 1.634 -1.268 1.00 97.81 101 GLN A O 1
ATOM 769 N N . ASP A 1 102 ? -18.703 0.836 0.773 1.00 96.62 102 ASP A N 1
ATOM 770 C CA . ASP A 1 102 ? -19.911 0.116 0.370 1.00 96.62 102 ASP A CA 1
ATOM 771 C C . ASP A 1 102 ? -21.013 1.086 -0.077 1.00 96.62 102 ASP A C 1
ATOM 773 O O . ASP A 1 102 ? -21.609 0.910 -1.147 1.00 96.62 102 ASP A O 1
ATOM 777 N N . LYS A 1 103 ? -21.211 2.185 0.667 1.00 97.00 103 LYS A N 1
ATOM 778 C CA . LYS A 1 103 ? -22.165 3.247 0.312 1.00 97.00 103 LYS A CA 1
ATOM 779 C C . LYS A 1 103 ? -21.849 3.871 -1.049 1.00 97.00 103 LYS A C 1
ATOM 781 O O . LYS A 1 103 ? -22.756 4.009 -1.868 1.00 97.00 103 LYS A O 1
ATOM 786 N N . ILE A 1 104 ? -20.595 4.234 -1.321 1.00 96.25 104 ILE A N 1
ATOM 787 C CA . ILE A 1 104 ? -20.206 4.851 -2.603 1.00 96.25 104 ILE A CA 1
ATOM 788 C C . ILE A 1 104 ? -20.204 3.836 -3.754 1.00 96.25 104 ILE A C 1
ATOM 790 O O . ILE A 1 104 ? -20.659 4.177 -4.844 1.00 96.25 104 ILE A O 1
ATOM 794 N N . LYS A 1 105 ? -19.813 2.574 -3.514 1.00 94.56 105 LYS A N 1
ATOM 795 C CA . LYS A 1 105 ? -19.887 1.491 -4.511 1.00 94.56 105 LYS A CA 1
ATOM 796 C C . LYS A 1 105 ? -21.320 1.233 -4.965 1.00 94.56 105 LYS A C 1
ATOM 798 O O . LYS A 1 105 ? -21.549 1.146 -6.166 1.00 94.56 105 LYS A O 1
ATOM 803 N N . SER A 1 106 ? -22.282 1.185 -4.038 1.00 95.50 106 SER A N 1
ATOM 804 C CA . SER A 1 106 ? -23.706 0.986 -4.371 1.00 95.50 106 SER A CA 1
ATOM 805 C C . SER A 1 106 ? -24.288 2.084 -5.275 1.00 95.50 106 SER A C 1
ATOM 807 O O . SER A 1 106 ? -25.293 1.871 -5.944 1.00 95.50 106 SER A O 1
ATOM 809 N N . LYS A 1 107 ? -23.634 3.251 -5.316 1.00 96.38 107 LYS A N 1
ATOM 810 C CA . LYS A 1 107 ? -24.024 4.421 -6.110 1.00 96.38 107 LYS A CA 1
ATOM 811 C C . LYS A 1 107 ? -23.138 4.649 -7.339 1.00 96.38 107 LYS A C 1
ATOM 813 O O . LYS A 1 107 ? -23.325 5.648 -8.023 1.00 96.38 107 LYS A O 1
ATOM 818 N N . GLY A 1 108 ? -22.152 3.785 -7.590 1.00 96.25 108 GLY A N 1
ATOM 819 C CA . GLY A 1 108 ? -21.180 3.971 -8.674 1.00 96.25 108 GLY A CA 1
ATOM 820 C C . GLY A 1 108 ? -20.280 5.205 -8.509 1.00 96.25 108 GLY A C 1
ATOM 821 O O . GLY A 1 108 ? -19.843 5.777 -9.502 1.00 96.25 108 GLY A O 1
ATOM 822 N N . LEU A 1 109 ? -20.025 5.649 -7.273 1.00 97.12 109 LEU A N 1
ATOM 823 C CA . LEU A 1 109 ? -19.227 6.845 -6.982 1.00 97.12 109 LEU A CA 1
ATOM 824 C C . LEU A 1 109 ? -17.726 6.523 -6.775 1.00 97.12 109 LEU A C 1
ATOM 826 O O . LEU A 1 109 ? -17.387 5.398 -6.392 1.00 97.12 109 LEU A O 1
ATOM 830 N N . PRO A 1 110 ? -16.816 7.503 -6.973 1.00 96.75 110 PRO A N 1
ATOM 831 C CA . PRO A 1 110 ? -15.367 7.308 -6.836 1.00 96.75 110 PRO A CA 1
ATOM 832 C C . PRO A 1 110 ? -14.923 6.895 -5.427 1.00 96.75 110 PRO A C 1
ATOM 834 O O . PRO A 1 110 ? -15.461 7.386 -4.440 1.00 96.75 110 PRO A O 1
ATOM 837 N N . TRP A 1 111 ? -13.880 6.060 -5.326 1.00 97.31 111 TRP A N 1
ATOM 838 C CA . TRP A 1 111 ? -13.404 5.491 -4.050 1.00 97.31 111 TRP A CA 1
ATOM 839 C C . TRP A 1 111 ? -12.468 6.395 -3.243 1.00 97.31 111 TRP A C 1
ATOM 841 O O . TRP A 1 111 ? -12.106 6.044 -2.119 1.00 97.31 111 TRP A O 1
ATOM 851 N N . SER A 1 112 ? -12.084 7.555 -3.782 1.00 95.62 112 SER A N 1
ATOM 852 C CA . SER A 1 112 ? -11.086 8.443 -3.176 1.00 95.62 112 SER A CA 1
ATOM 853 C C . SER A 1 112 ? -11.408 8.800 -1.725 1.00 95.62 112 SER A C 1
ATOM 855 O O . SER A 1 112 ? -10.511 8.805 -0.894 1.00 95.62 112 SER A O 1
ATOM 857 N N . SER A 1 113 ? -12.678 9.033 -1.383 1.00 94.00 113 SER A N 1
ATOM 858 C CA . SER A 1 113 ? -13.074 9.368 -0.008 1.00 94.00 113 SER A CA 1
ATOM 859 C C . SER A 1 113 ? -13.058 8.175 0.951 1.00 94.00 113 SER A C 1
ATOM 861 O O . SER A 1 113 ? -12.911 8.380 2.148 1.00 94.00 113 SER A O 1
ATOM 863 N N . ALA A 1 114 ? -13.173 6.936 0.463 1.00 97.88 114 ALA A N 1
ATOM 864 C CA . ALA A 1 114 ? -13.093 5.743 1.309 1.00 97.88 114 ALA A CA 1
ATOM 865 C C . ALA A 1 114 ? -11.663 5.219 1.487 1.00 97.88 114 ALA A C 1
ATOM 867 O O . ALA A 1 114 ? -11.370 4.554 2.479 1.00 97.88 114 ALA A O 1
ATOM 868 N N . LYS A 1 115 ? -10.789 5.502 0.518 1.00 98.44 115 LYS A N 1
ATOM 869 C CA . LYS A 1 115 ? -9.392 5.059 0.503 1.00 98.44 115 LYS A CA 1
ATOM 870 C C . LYS A 1 115 ? -8.414 6.175 0.887 1.00 98.44 115 LYS A C 1
ATOM 872 O O . LYS A 1 115 ? -7.272 5.882 1.193 1.00 98.44 115 LYS A O 1
ATOM 877 N N . GLY A 1 116 ? -8.811 7.445 0.874 1.00 97.56 116 GLY A N 1
ATOM 878 C CA . GLY A 1 116 ? -7.877 8.576 0.889 1.00 97.56 116 GLY A CA 1
ATOM 879 C C . GLY A 1 116 ? -7.935 9.496 2.104 1.00 97.56 116 GLY A C 1
ATOM 880 O O . GLY A 1 116 ? -7.491 10.634 1.979 1.00 97.56 116 GLY A O 1
ATOM 881 N N . PHE A 1 117 ? -8.494 9.070 3.242 1.00 98.12 117 PHE A N 1
ATOM 882 C CA . PHE A 1 117 ? -8.403 9.867 4.472 1.00 98.12 117 PHE A CA 1
ATOM 883 C C . PHE A 1 117 ? -6.937 10.133 4.855 1.00 98.12 117 PHE A C 1
ATOM 885 O O . PHE A 1 117 ? -6.036 9.361 4.517 1.00 98.12 117 PHE A O 1
ATOM 892 N N . ASP A 1 118 ? -6.700 11.216 5.595 1.00 98.00 118 ASP A N 1
ATOM 893 C CA . ASP A 1 118 ? -5.419 11.421 6.271 1.00 98.00 118 ASP A CA 1
ATOM 894 C C . ASP A 1 118 ? -5.072 10.164 7.084 1.00 98.00 118 ASP A C 1
ATOM 896 O O . ASP A 1 118 ? -5.966 9.482 7.590 1.00 98.00 118 ASP A O 1
ATOM 900 N N . THR A 1 119 ? -3.785 9.837 7.199 1.00 98.56 119 THR A N 1
ATOM 901 C CA . THR A 1 119 ? -3.265 8.652 7.914 1.00 98.56 119 THR A CA 1
ATOM 902 C C . THR A 1 119 ? -3.620 7.273 7.336 1.00 98.56 119 THR A C 1
ATOM 904 O O . THR A 1 119 ? -3.144 6.264 7.850 1.00 98.56 119 THR A O 1
ATOM 907 N N . PHE A 1 120 ? -4.397 7.183 6.246 1.00 98.75 120 PHE A N 1
ATOM 908 C CA . PHE A 1 120 ? -4.859 5.901 5.685 1.00 98.75 120 PHE A CA 1
ATOM 909 C C . PHE A 1 120 ? -3.851 5.171 4.778 1.00 98.75 120 PHE A C 1
ATOM 911 O O . PHE A 1 120 ? -4.215 4.179 4.140 1.00 98.75 120 PHE A O 1
ATOM 918 N N . THR A 1 121 ? -2.593 5.616 4.725 1.00 98.81 121 THR A N 1
ATOM 919 C CA . THR A 1 121 ? -1.498 4.869 4.081 1.00 98.81 121 THR A CA 1
ATOM 920 C C . THR A 1 121 ? -0.294 4.708 5.014 1.00 98.81 121 THR A C 1
ATOM 922 O O . THR A 1 121 ? 0.788 5.229 4.716 1.00 98.81 121 THR A O 1
ATOM 925 N N . PRO A 1 122 ? -0.420 3.999 6.153 1.00 98.88 122 PRO A N 1
ATOM 926 C CA . PRO A 1 122 ? 0.751 3.630 6.934 1.00 98.88 122 PRO A CA 1
ATOM 927 C C . PRO A 1 122 ? 1.770 2.893 6.066 1.00 98.88 122 PRO A C 1
ATOM 929 O O . PRO A 1 122 ? 1.416 1.939 5.380 1.00 98.88 122 PRO A O 1
ATOM 932 N N . THR A 1 123 ? 3.014 3.367 6.046 1.00 98.81 123 THR A N 1
ATOM 933 C CA . THR A 1 123 ? 4.057 2.883 5.134 1.00 98.81 123 THR A CA 1
ATOM 934 C C . THR A 1 123 ? 5.420 2.879 5.818 1.00 98.81 123 THR A C 1
ATOM 936 O O . THR A 1 123 ? 5.779 3.817 6.532 1.00 98.81 123 THR A O 1
ATOM 939 N N . SER A 1 124 ? 6.182 1.807 5.621 1.00 98.56 124 SER A N 1
ATOM 940 C CA . SER A 1 124 ? 7.521 1.633 6.177 1.00 98.56 124 SER A CA 1
ATOM 941 C C . SER A 1 124 ? 8.584 2.440 5.423 1.00 98.56 124 SER A C 1
ATOM 943 O O . SER A 1 124 ? 8.300 3.223 4.515 1.00 98.56 124 SER A O 1
ATOM 945 N N . GLY A 1 125 ? 9.850 2.243 5.800 1.00 97.00 125 GLY A N 1
ATOM 946 C CA . GLY A 1 125 ? 10.979 2.783 5.054 1.00 97.00 125 GLY A CA 1
ATOM 947 C C . GLY A 1 125 ? 11.118 2.184 3.651 1.00 97.00 125 GLY A C 1
ATOM 948 O O . GLY A 1 125 ? 10.410 1.253 3.253 1.00 97.00 125 GLY A O 1
ATOM 949 N N . PHE A 1 126 ? 12.064 2.745 2.898 1.00 98.44 126 PHE A N 1
ATOM 950 C CA . PHE A 1 126 ? 12.461 2.242 1.588 1.00 98.44 126 PHE A CA 1
ATOM 951 C C . PHE A 1 126 ? 13.347 0.997 1.725 1.00 98.44 126 PHE A C 1
ATOM 953 O O . PHE A 1 126 ? 14.378 1.021 2.401 1.00 98.44 126 PHE A O 1
ATOM 960 N N . ILE A 1 127 ? 12.978 -0.069 1.019 1.00 98.50 127 ILE A N 1
ATOM 961 C CA . ILE A 1 127 ? 13.751 -1.301 0.890 1.00 98.50 127 ILE A CA 1
ATOM 962 C C . ILE A 1 127 ? 14.401 -1.290 -0.489 1.00 98.50 127 ILE A C 1
ATOM 964 O O . ILE A 1 127 ? 13.717 -1.428 -1.502 1.00 98.50 127 ILE A O 1
ATOM 968 N N . ASP A 1 128 ? 15.723 -1.136 -0.537 1.00 98.38 128 ASP A N 1
ATOM 969 C CA . ASP A 1 128 ? 16.454 -1.160 -1.804 1.00 98.38 128 ASP A CA 1
ATOM 970 C C . ASP A 1 128 ? 16.211 -2.469 -2.571 1.00 98.38 128 ASP A C 1
ATOM 972 O O . ASP A 1 128 ? 16.208 -3.552 -1.976 1.00 98.38 128 ASP A O 1
ATOM 976 N N . LYS A 1 129 ? 16.030 -2.382 -3.895 1.00 98.00 129 LYS A N 1
ATOM 977 C CA . LYS A 1 129 ? 15.771 -3.550 -4.746 1.00 98.00 129 LYS A CA 1
ATOM 978 C C . LYS A 1 129 ? 16.830 -4.644 -4.585 1.00 98.00 129 LYS A C 1
ATOM 980 O O . LYS A 1 129 ? 16.481 -5.816 -4.655 1.00 98.00 129 LYS A O 1
ATOM 985 N N . SER A 1 130 ? 18.093 -4.297 -4.325 1.00 97.31 130 SER A N 1
ATOM 986 C CA . SER A 1 130 ? 19.174 -5.271 -4.106 1.00 97.31 130 SER A CA 1
ATOM 987 C C . SER A 1 130 ? 18.989 -6.141 -2.858 1.00 97.31 130 SER A C 1
ATOM 989 O O . SER A 1 130 ? 19.530 -7.245 -2.805 1.00 97.31 130 SER A O 1
ATOM 991 N N . ARG A 1 131 ? 18.197 -5.693 -1.872 1.00 97.06 131 ARG A N 1
ATOM 992 C CA . ARG A 1 131 ? 17.863 -6.469 -0.664 1.00 97.06 131 ARG A CA 1
ATOM 993 C C . ARG A 1 131 ? 16.766 -7.508 -0.907 1.00 97.06 131 ARG A C 1
ATOM 995 O O . ARG A 1 131 ? 16.555 -8.367 -0.058 1.00 97.06 131 ARG A O 1
ATOM 1002 N N . VAL A 1 132 ? 16.067 -7.439 -2.041 1.00 97.25 132 VAL A N 1
ATOM 1003 C CA . VAL A 1 132 ? 14.948 -8.322 -2.388 1.00 97.25 132 VAL A CA 1
ATOM 1004 C C . VAL A 1 132 ? 15.317 -9.134 -3.623 1.00 97.25 132 VAL A C 1
ATOM 1006 O O . VAL A 1 132 ? 15.284 -8.641 -4.748 1.00 97.25 132 VAL A O 1
ATOM 1009 N N . ARG A 1 133 ? 15.655 -10.410 -3.413 1.00 94.25 133 ARG A N 1
ATOM 1010 C CA . ARG A 1 133 ? 16.070 -11.310 -4.499 1.00 94.25 133 ARG A CA 1
ATOM 1011 C C . ARG A 1 133 ? 14.950 -11.584 -5.505 1.00 94.25 133 ARG A C 1
ATOM 1013 O O . ARG A 1 133 ? 15.208 -11.605 -6.703 1.00 94.25 133 ARG A O 1
ATOM 1020 N N . ASP A 1 134 ? 13.741 -11.840 -5.014 1.00 96.81 134 ASP A N 1
ATOM 1021 C CA . ASP A 1 134 ? 12.570 -12.153 -5.832 1.00 96.81 134 ASP A CA 1
ATOM 1022 C C . ASP A 1 134 ? 11.302 -11.645 -5.119 1.00 96.81 134 ASP A C 1
ATOM 1024 O O . ASP A 1 134 ? 10.933 -12.191 -4.075 1.00 96.81 134 ASP A O 1
ATOM 1028 N N . PRO A 1 135 ? 10.639 -10.591 -5.632 1.00 97.56 135 PRO A N 1
ATOM 1029 C CA . PRO A 1 135 ? 9.472 -10.009 -4.979 1.00 97.56 135 PRO A CA 1
ATOM 1030 C C . PRO A 1 135 ? 8.225 -10.901 -5.044 1.00 97.56 135 PRO A C 1
ATOM 1032 O O . PRO A 1 135 ? 7.302 -10.677 -4.265 1.00 97.56 135 PRO A O 1
ATOM 1035 N N . ALA A 1 136 ? 8.189 -11.928 -5.904 1.00 96.81 136 ALA A N 1
ATOM 1036 C CA . ALA A 1 136 ? 7.109 -12.922 -5.945 1.00 96.81 136 ALA A CA 1
ATOM 1037 C C . ALA A 1 136 ? 7.260 -14.007 -4.860 1.00 96.81 136 ALA A C 1
ATOM 1039 O O . ALA A 1 136 ? 6.430 -14.904 -4.727 1.00 96.81 136 ALA A O 1
ATOM 1040 N N . LYS A 1 137 ? 8.344 -13.946 -4.083 1.00 97.62 137 LYS A N 1
ATOM 1041 C CA . LYS A 1 137 ? 8.714 -14.935 -3.069 1.00 97.62 137 LYS A CA 1
ATOM 1042 C C . LYS A 1 137 ? 8.876 -14.301 -1.691 1.00 97.62 137 LYS A C 1
ATOM 1044 O O . LYS A 1 137 ? 9.755 -14.679 -0.918 1.00 97.62 137 LYS A O 1
ATOM 1049 N N . LEU A 1 138 ? 8.025 -13.328 -1.398 1.00 98.38 138 LEU A N 1
ATOM 1050 C CA . LEU A 1 138 ? 7.960 -12.661 -0.107 1.00 98.38 138 LEU A CA 1
ATOM 1051 C C . LEU A 1 138 ? 6.724 -13.116 0.655 1.00 98.38 138 LEU A C 1
ATOM 1053 O O . LEU A 1 138 ? 5.794 -13.695 0.089 1.00 98.38 138 LEU A O 1
ATOM 1057 N N . ARG A 1 139 ? 6.706 -12.833 1.952 1.00 98.38 139 ARG A N 1
ATOM 1058 C CA . ARG A 1 139 ? 5.570 -13.097 2.824 1.00 98.38 139 ARG A CA 1
ATOM 1059 C C . ARG A 1 139 ? 5.175 -11.829 3.562 1.00 98.38 139 ARG A C 1
ATOM 1061 O O . ARG A 1 139 ? 6.013 -11.193 4.195 1.00 98.38 139 ARG A O 1
ATOM 1068 N N . LEU A 1 140 ? 3.895 -11.486 3.474 1.00 98.62 140 LEU A N 1
ATOM 1069 C CA . LEU A 1 140 ? 3.270 -10.404 4.225 1.00 98.62 140 LEU A CA 1
ATOM 1070 C C . LEU A 1 140 ? 2.545 -10.998 5.425 1.00 98.62 140 LEU A C 1
ATOM 1072 O O . LEU A 1 140 ? 1.838 -12.001 5.292 1.00 98.62 140 LEU A O 1
ATOM 1076 N N . TRP A 1 141 ? 2.654 -10.351 6.576 1.00 98.69 141 TRP A N 1
ATOM 1077 C CA . TRP A 1 141 ? 1.810 -10.655 7.725 1.00 98.69 141 TRP A CA 1
ATOM 1078 C C . TRP A 1 141 ? 1.378 -9.381 8.438 1.00 98.69 141 TRP A C 1
ATOM 1080 O O . TRP A 1 141 ? 2.095 -8.384 8.432 1.00 98.69 141 TRP A O 1
ATOM 1090 N N . LEU A 1 142 ? 0.211 -9.425 9.078 1.00 98.81 142 LEU A N 1
ATOM 1091 C CA . LEU A 1 142 ? -0.307 -8.354 9.924 1.00 98.81 142 LEU A CA 1
ATOM 1092 C C . LEU A 1 142 ? -0.978 -8.940 11.162 1.00 98.81 142 LEU A C 1
ATOM 1094 O O . LEU A 1 142 ? -1.749 -9.900 11.087 1.00 98.81 142 LEU A O 1
ATOM 1098 N N . LYS A 1 143 ? -0.680 -8.324 12.303 1.00 98.88 143 LYS A N 1
ATOM 1099 C CA . LYS A 1 143 ? -1.279 -8.560 13.608 1.00 98.88 143 LYS A CA 1
ATOM 1100 C C . LYS A 1 143 ? -2.059 -7.332 14.056 1.00 98.88 143 LYS A C 1
ATOM 1102 O O . LYS A 1 143 ? -1.620 -6.208 13.826 1.00 98.88 143 LYS A O 1
ATOM 1107 N N . VAL A 1 144 ? -3.154 -7.567 14.768 1.00 98.81 144 VAL A N 1
ATOM 1108 C CA . VAL A 1 144 ? -3.840 -6.552 15.577 1.00 98.81 144 VAL A CA 1
ATOM 1109 C C . VAL A 1 144 ? -3.807 -7.033 17.019 1.00 98.81 144 VAL A C 1
ATOM 1111 O O . VAL A 1 144 ? -4.277 -8.139 17.293 1.00 98.81 144 VAL A O 1
ATOM 1114 N N . ASN A 1 145 ? -3.220 -6.241 17.918 1.00 98.56 145 ASN A N 1
ATOM 1115 C CA . ASN A 1 145 ? -3.017 -6.596 19.330 1.00 98.56 145 ASN A CA 1
ATOM 1116 C C . ASN A 1 145 ? -2.411 -8.005 19.482 1.00 98.56 145 ASN A C 1
ATOM 1118 O O . ASN A 1 145 ? -2.988 -8.888 20.114 1.00 98.56 145 ASN A O 1
ATOM 1122 N N . ASP A 1 146 ? -1.286 -8.228 18.795 1.00 97.75 146 ASP A N 1
ATOM 1123 C CA . ASP A 1 146 ? -0.519 -9.483 18.745 1.00 97.75 146 ASP A CA 1
ATOM 1124 C C . ASP A 1 146 ? -1.220 -10.705 18.121 1.00 97.75 146 ASP A C 1
ATOM 1126 O O . ASP A 1 146 ? -0.593 -11.750 17.928 1.00 97.75 146 ASP A O 1
ATOM 1130 N N . GLN A 1 147 ? -2.478 -10.580 17.698 1.00 98.56 147 GLN A N 1
ATOM 1131 C CA . GLN A 1 147 ? -3.196 -11.644 16.999 1.00 98.56 147 GLN A CA 1
ATOM 1132 C C . GLN A 1 147 ? -2.984 -11.531 15.493 1.00 98.56 147 GLN A C 1
ATOM 1134 O O . GLN A 1 147 ? -3.367 -10.525 14.901 1.00 98.56 147 GLN A O 1
ATOM 1139 N N . ILE A 1 148 ? -2.436 -12.573 14.860 1.00 98.50 148 ILE A N 1
ATOM 1140 C CA . ILE A 1 148 ? -2.320 -12.651 13.395 1.00 98.50 148 ILE A CA 1
ATOM 1141 C C . ILE A 1 148 ? -3.710 -12.564 12.760 1.00 98.50 148 ILE A C 1
ATOM 1143 O O . ILE A 1 148 ? -4.620 -13.307 13.133 1.00 98.50 148 ILE A O 1
ATOM 1147 N N . LYS A 1 149 ? -3.849 -11.660 11.791 1.00 98.50 149 LYS A N 1
ATOM 1148 C CA . LYS A 1 149 ? -5.071 -11.439 11.013 1.00 98.50 149 LYS A CA 1
ATOM 1149 C C . LYS A 1 149 ? -4.868 -11.705 9.528 1.00 98.50 149 LYS A C 1
ATOM 1151 O O . LYS A 1 149 ? -5.662 -12.422 8.933 1.00 98.50 149 LYS A O 1
ATOM 1156 N N . GLN A 1 150 ? -3.769 -11.205 8.964 1.00 98.50 150 GLN A N 1
ATOM 1157 C CA . GLN A 1 150 ? -3.371 -11.490 7.586 1.00 98.50 150 GLN A CA 1
ATOM 1158 C C . GLN A 1 150 ? -2.020 -12.186 7.569 1.00 98.50 150 GLN A C 1
ATOM 1160 O O . GLN A 1 150 ? -1.131 -11.867 8.362 1.00 98.50 150 GLN A O 1
ATOM 1165 N N . ASN A 1 151 ? -1.872 -13.150 6.666 1.00 97.50 151 ASN A N 1
ATOM 1166 C CA . ASN A 1 151 ? -0.633 -13.887 6.471 1.00 97.50 151 ASN A CA 1
ATOM 1167 C C . ASN A 1 151 ? -0.645 -14.547 5.085 1.00 97.50 151 ASN A C 1
ATOM 1169 O O . ASN A 1 151 ? -1.324 -15.556 4.900 1.00 97.50 151 ASN A O 1
ATOM 1173 N N . GLY A 1 152 ? 0.073 -13.983 4.115 1.00 96.50 152 GLY A N 1
ATOM 1174 C CA . GLY A 1 152 ? -0.004 -14.425 2.722 1.00 96.50 152 GLY A CA 1
ATOM 1175 C C . GLY A 1 152 ? 1.300 -14.230 1.945 1.00 96.50 152 GLY A C 1
ATOM 1176 O O . GLY A 1 152 ? 1.999 -13.237 2.165 1.00 96.50 152 GLY A O 1
ATOM 1177 N N . PRO A 1 153 ? 1.657 -15.166 1.048 1.00 97.44 153 PRO A N 1
ATOM 1178 C CA . PRO A 1 153 ? 2.804 -15.009 0.165 1.00 97.44 153 PRO A CA 1
ATOM 1179 C C . PRO A 1 153 ? 2.478 -14.062 -0.999 1.00 97.44 153 PRO A C 1
ATOM 1181 O O . PRO A 1 153 ? 1.363 -14.050 -1.507 1.00 97.44 153 PRO A O 1
ATOM 1184 N N . THR A 1 154 ? 3.452 -13.295 -1.482 1.00 97.88 154 THR A N 1
ATOM 1185 C CA . THR A 1 154 ? 3.276 -12.427 -2.664 1.00 97.88 154 THR A CA 1
ATOM 1186 C C . THR A 1 154 ? 3.122 -13.204 -3.970 1.00 97.88 154 THR A C 1
ATOM 1188 O O . THR A 1 154 ? 2.592 -12.667 -4.935 1.00 97.88 154 THR A O 1
ATOM 1191 N N . GLY A 1 155 ? 3.502 -14.483 -3.987 1.00 96.62 155 GLY A N 1
ATOM 1192 C CA . GLY A 1 155 ? 3.267 -15.385 -5.116 1.00 96.62 155 GLY A CA 1
ATOM 1193 C C . GLY A 1 155 ? 1.790 -15.702 -5.383 1.00 96.62 155 GLY A C 1
ATOM 1194 O O . GLY A 1 155 ? 1.484 -16.233 -6.444 1.00 96.62 155 GLY A O 1
ATOM 1195 N N . ASP A 1 156 ? 0.882 -15.354 -4.463 1.00 96.25 156 ASP A N 1
ATOM 1196 C CA . ASP A 1 156 ? -0.568 -15.531 -4.637 1.00 96.25 156 ASP A CA 1
ATOM 1197 C C . ASP A 1 156 ? -1.238 -14.356 -5.381 1.00 96.25 156 ASP A C 1
ATOM 1199 O O . ASP A 1 156 ? -2.469 -14.335 -5.524 1.00 96.25 156 ASP A O 1
ATOM 1203 N N . MET A 1 157 ? -0.458 -13.365 -5.835 1.00 97.56 157 MET A N 1
ATOM 1204 C CA . MET A 1 157 ? -0.972 -12.281 -6.673 1.00 97.56 157 MET A CA 1
ATOM 1205 C C . MET A 1 157 ? -1.566 -12.835 -7.978 1.00 97.56 157 MET A C 1
ATOM 1207 O O . MET A 1 157 ? -0.969 -13.684 -8.635 1.00 97.56 157 MET A O 1
ATOM 1211 N N . ILE A 1 158 ? -2.739 -12.332 -8.367 1.00 96.44 158 ILE A N 1
ATOM 1212 C CA . ILE A 1 158 ? -3.408 -12.675 -9.631 1.00 96.44 158 ILE A CA 1
ATOM 1213 C C . ILE A 1 158 ? -2.634 -12.076 -10.807 1.00 96.44 158 ILE A C 1
ATOM 1215 O O . ILE A 1 158 ? -2.407 -12.757 -11.805 1.00 96.44 158 ILE A O 1
ATOM 1219 N N . PHE A 1 159 ? -2.240 -10.809 -10.670 1.00 97.88 159 PHE A N 1
ATOM 1220 C CA . PHE A 1 159 ? -1.404 -10.081 -11.613 1.00 97.88 159 PHE A CA 1
ATOM 1221 C C . PHE A 1 159 ? -0.075 -9.738 -10.942 1.00 97.88 159 PHE A C 1
ATOM 1223 O O . PHE A 1 159 ? -0.053 -9.129 -9.866 1.00 97.88 159 PHE A O 1
ATOM 1230 N N . ASP A 1 160 ? 1.031 -10.127 -11.565 1.00 98.00 160 ASP A N 1
ATOM 1231 C CA . ASP A 1 160 ? 2.365 -9.885 -11.026 1.00 98.00 160 ASP A CA 1
ATOM 1232 C C . ASP A 1 160 ? 2.799 -8.413 -11.167 1.00 98.00 160 ASP A C 1
ATOM 1234 O O . ASP A 1 160 ? 2.214 -7.621 -11.905 1.00 98.00 160 ASP A O 1
ATOM 1238 N N . ILE A 1 161 ? 3.843 -8.015 -10.432 1.00 98.62 161 ILE A N 1
ATOM 1239 C CA . ILE A 1 161 ? 4.353 -6.632 -10.444 1.00 98.62 161 ILE A CA 1
ATOM 1240 C C . ILE A 1 161 ? 4.642 -6.119 -11.872 1.00 98.62 161 ILE A C 1
ATOM 1242 O O . ILE A 1 161 ? 4.235 -4.993 -12.173 1.00 98.62 161 ILE A O 1
ATOM 1246 N N . PRO A 1 162 ? 5.308 -6.890 -12.760 1.00 98.69 162 PRO A N 1
ATOM 1247 C CA . PRO A 1 162 ? 5.443 -6.533 -14.169 1.00 98.69 162 PRO A CA 1
ATOM 1248 C C . PRO A 1 162 ? 4.129 -6.164 -14.869 1.00 98.69 162 PRO A C 1
ATOM 1250 O O . PRO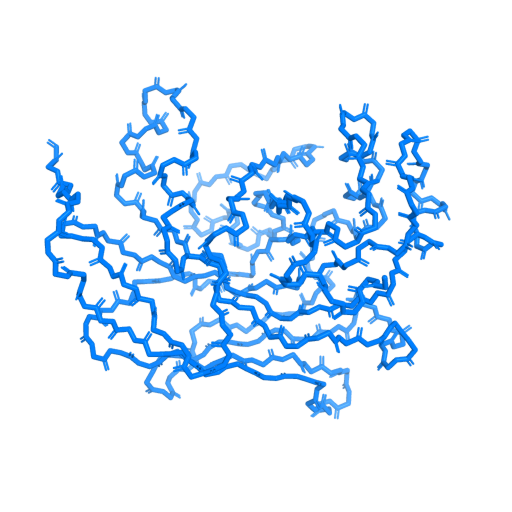 A 1 162 ? 4.051 -5.088 -15.467 1.00 98.69 162 PRO A O 1
ATOM 1253 N N . GLN A 1 163 ? 3.098 -7.008 -14.761 1.00 98.44 163 GLN A N 1
ATOM 1254 C CA . GLN A 1 163 ? 1.777 -6.774 -15.353 1.00 98.44 163 GLN A CA 1
ATOM 1255 C C . GLN A 1 163 ? 1.099 -5.531 -14.772 1.00 98.44 163 GLN A C 1
ATOM 1257 O O . GLN A 1 163 ? 0.472 -4.764 -15.503 1.00 98.44 163 GLN A O 1
ATOM 1262 N N . LEU A 1 164 ? 1.241 -5.294 -13.464 1.00 98.75 164 LEU A N 1
ATOM 1263 C CA . LEU A 1 164 ? 0.682 -4.107 -12.817 1.00 98.75 164 LEU A CA 1
ATOM 1264 C C . LEU A 1 164 ? 1.322 -2.817 -13.343 1.00 98.75 164 LEU A C 1
ATOM 1266 O O . LEU A 1 164 ? 0.614 -1.856 -13.641 1.00 98.75 164 LEU A O 1
ATOM 1270 N N . ILE A 1 165 ? 2.652 -2.789 -13.474 1.00 98.81 165 ILE A N 1
ATOM 1271 C CA . ILE A 1 165 ? 3.376 -1.629 -14.011 1.00 98.81 165 ILE A CA 1
ATOM 1272 C C . ILE A 1 165 ? 3.008 -1.403 -15.479 1.00 98.81 165 ILE A C 1
ATOM 1274 O O . ILE A 1 165 ? 2.759 -0.260 -15.861 1.00 98.81 165 ILE A O 1
ATOM 1278 N N . GLU A 1 166 ? 2.945 -2.462 -16.289 1.00 98.69 166 GLU A N 1
ATOM 1279 C CA . GLU A 1 166 ? 2.522 -2.375 -17.690 1.00 98.69 166 GLU A CA 1
ATOM 1280 C C . GLU A 1 166 ? 1.129 -1.754 -17.802 1.00 98.69 166 GLU A C 1
ATOM 1282 O O . GLU A 1 166 ? 0.965 -0.704 -18.430 1.00 98.69 166 GLU A O 1
ATOM 1287 N N . HIS A 1 167 ? 0.152 -2.334 -17.101 1.00 98.62 167 HIS A N 1
ATOM 1288 C CA . HIS A 1 167 ? -1.225 -1.862 -17.115 1.00 98.62 167 HIS A CA 1
ATOM 1289 C C . HIS A 1 167 ? -1.327 -0.396 -16.677 1.00 98.62 167 HIS A C 1
ATOM 1291 O O . HIS A 1 167 ? -1.852 0.439 -17.415 1.00 98.62 167 HIS A O 1
ATOM 1297 N N . VAL A 1 168 ? -0.776 -0.047 -15.510 1.00 98.69 168 VAL A N 1
ATOM 1298 C CA . VAL A 1 168 ? -0.860 1.323 -14.990 1.00 98.69 168 VAL A CA 1
ATOM 1299 C C . VAL A 1 168 ? -0.141 2.301 -15.915 1.00 98.69 168 VAL A C 1
ATOM 1301 O O . VAL A 1 168 ? -0.704 3.347 -16.230 1.00 98.69 168 VAL A O 1
ATOM 1304 N N . SER A 1 169 ? 1.059 1.968 -16.400 1.00 98.69 169 SER A N 1
ATOM 1305 C CA . SER A 1 169 ? 1.857 2.873 -17.237 1.00 98.69 169 SER A CA 1
ATOM 1306 C C . SER A 1 169 ? 1.259 3.127 -18.624 1.00 98.69 169 SER A C 1
ATOM 1308 O O . SER A 1 169 ? 1.558 4.172 -19.210 1.00 98.69 169 SER A O 1
ATOM 1310 N N . SER A 1 170 ? 0.403 2.223 -19.120 1.00 98.50 170 SER A N 1
ATOM 1311 C CA . SER A 1 170 ? -0.373 2.403 -20.358 1.00 98.50 170 SER A CA 1
ATOM 1312 C C . SER A 1 170 ? -1.523 3.414 -20.221 1.00 98.50 170 SER A C 1
ATOM 1314 O O . SER A 1 170 ? -1.995 3.974 -21.208 1.00 98.50 170 SER A O 1
ATOM 1316 N N . ILE A 1 171 ? -1.966 3.683 -18.986 1.00 98.56 171 ILE A N 1
ATOM 1317 C CA . ILE A 1 171 ? -3.074 4.601 -18.675 1.00 98.56 171 ILE A CA 1
ATOM 1318 C C . ILE A 1 171 ? -2.541 5.915 -18.091 1.00 98.56 171 ILE A C 1
ATOM 1320 O O . ILE A 1 171 ? -2.993 7.005 -18.448 1.00 98.56 171 ILE A O 1
ATOM 1324 N N . MET A 1 172 ? -1.572 5.830 -17.180 1.00 97.50 172 MET A N 1
ATOM 1325 C CA . MET A 1 172 ? -1.022 6.949 -16.425 1.00 97.50 172 MET A CA 1
ATOM 1326 C C . MET A 1 172 ? 0.486 6.785 -16.244 1.00 97.50 172 MET A C 1
ATOM 1328 O O . MET A 1 172 ? 0.963 5.798 -15.696 1.00 97.50 172 MET A O 1
ATOM 1332 N N . THR A 1 173 ? 1.254 7.805 -16.632 1.00 98.69 173 THR A N 1
ATOM 1333 C CA . THR A 1 173 ? 2.710 7.809 -16.428 1.00 98.69 173 THR A CA 1
ATOM 1334 C C . THR A 1 173 ? 3.059 7.697 -14.942 1.00 98.69 173 THR A C 1
ATOM 1336 O O . THR A 1 173 ? 2.575 8.493 -14.133 1.00 98.69 173 THR A O 1
ATOM 1339 N N . LEU A 1 174 ? 3.943 6.760 -14.597 1.00 98.75 174 LEU A N 1
ATOM 1340 C CA . LEU A 1 174 ? 4.580 6.678 -13.284 1.00 98.75 174 LEU A CA 1
ATOM 1341 C C . LEU A 1 174 ? 5.914 7.436 -13.315 1.00 98.75 174 LEU A C 1
ATOM 1343 O O . LEU A 1 174 ? 6.640 7.405 -14.311 1.00 98.75 174 LEU A O 1
ATOM 1347 N N . GLU A 1 175 ? 6.225 8.144 -12.239 1.00 98.69 175 GLU A N 1
ATOM 1348 C CA . GLU A 1 175 ? 7.424 8.968 -12.090 1.00 98.69 175 GLU A CA 1
ATOM 1349 C C . GLU A 1 175 ? 8.261 8.499 -10.894 1.00 98.69 175 GLU A C 1
ATOM 1351 O O . GLU A 1 175 ? 7.798 7.732 -10.048 1.00 98.69 175 GLU A O 1
ATOM 1356 N N . GLU A 1 176 ? 9.510 8.961 -10.813 1.00 98.69 176 GLU A N 1
ATOM 1357 C CA . GLU A 1 176 ? 10.416 8.602 -9.719 1.00 98.69 176 GLU A CA 1
ATOM 1358 C C . GLU A 1 176 ? 9.786 8.941 -8.358 1.00 98.69 176 GLU A C 1
ATOM 1360 O O . GLU A 1 176 ? 9.392 10.080 -8.100 1.00 98.69 176 GLU A O 1
ATOM 1365 N N . GLY A 1 177 ? 9.740 7.951 -7.468 1.00 98.56 177 GLY A N 1
ATOM 1366 C CA . GLY A 1 177 ? 9.156 8.060 -6.137 1.00 98.56 177 GLY A CA 1
ATOM 1367 C C . GLY A 1 177 ? 7.647 7.829 -6.082 1.00 98.56 177 GLY A C 1
ATOM 1368 O O . GLY A 1 177 ? 7.094 7.866 -4.988 1.00 98.56 177 GLY A O 1
ATOM 1369 N N . ASP A 1 178 ? 6.961 7.578 -7.197 1.00 98.88 178 ASP A N 1
ATOM 1370 C CA . ASP A 1 178 ? 5.579 7.106 -7.116 1.00 98.88 178 ASP A CA 1
ATOM 1371 C C . ASP A 1 178 ? 5.519 5.718 -6.472 1.00 98.88 178 ASP A C 1
ATOM 1373 O O . ASP A 1 178 ? 6.409 4.880 -6.666 1.00 98.88 178 ASP A O 1
ATOM 1377 N N . LEU A 1 179 ? 4.454 5.492 -5.701 1.00 98.94 179 LEU A N 1
ATOM 1378 C CA . LEU A 1 179 ? 4.201 4.235 -5.009 1.00 98.94 179 LEU A CA 1
ATOM 1379 C C . LEU A 1 179 ? 3.083 3.466 -5.708 1.00 98.94 179 LEU A C 1
ATOM 1381 O O . LEU A 1 179 ? 2.000 4.007 -5.928 1.00 98.94 179 LEU A O 1
ATOM 1385 N N . LEU A 1 180 ? 3.337 2.195 -6.005 1.00 98.94 180 LEU A N 1
ATOM 1386 C CA . LEU A 1 180 ? 2.348 1.240 -6.490 1.00 98.94 180 LEU A CA 1
ATOM 1387 C C . LEU A 1 180 ? 2.076 0.188 -5.404 1.00 98.94 180 LEU A C 1
ATOM 1389 O O . LEU A 1 180 ? 2.937 -0.644 -5.127 1.00 98.94 180 LEU A O 1
ATOM 1393 N N . LEU A 1 181 ? 0.896 0.228 -4.789 1.00 98.94 181 LEU A N 1
ATOM 1394 C CA . LEU A 1 181 ? 0.411 -0.794 -3.860 1.00 98.94 181 LEU A CA 1
ATOM 1395 C C . LEU A 1 181 ? -0.230 -1.945 -4.644 1.00 98.94 181 LEU A C 1
ATOM 1397 O O . LEU A 1 181 ? -0.978 -1.714 -5.596 1.00 98.94 181 LEU A O 1
ATOM 1401 N N . THR A 1 182 ? 0.117 -3.178 -4.288 1.00 98.75 182 THR A N 1
ATOM 1402 C CA . THR A 1 182 ? -0.062 -4.357 -5.155 1.00 98.75 182 THR A CA 1
ATOM 1403 C C . THR A 1 182 ? -1.248 -5.248 -4.786 1.00 98.75 182 THR A C 1
ATOM 1405 O O . THR A 1 182 ? -1.432 -6.298 -5.401 1.00 98.75 182 THR A O 1
ATOM 1408 N N . GLY A 1 183 ? -2.078 -4.833 -3.833 1.00 98.00 183 GLY A N 1
ATOM 1409 C CA . GLY A 1 183 ? -3.190 -5.600 -3.290 1.00 98.00 183 GLY A CA 1
ATOM 1410 C C . GLY A 1 183 ? -2.831 -6.341 -2.000 1.00 98.00 183 GLY A C 1
ATOM 1411 O O . GLY A 1 183 ? -1.664 -6.487 -1.626 1.00 98.00 183 GLY A O 1
ATOM 1412 N N . THR A 1 184 ? -3.868 -6.842 -1.331 1.00 98.44 184 THR A N 1
ATOM 1413 C CA . THR A 1 184 ? -3.772 -7.462 -0.005 1.00 98.44 184 THR A CA 1
ATOM 1414 C C . THR A 1 184 ? -4.204 -8.937 -0.007 1.00 98.44 184 THR A C 1
ATOM 1416 O O . THR A 1 184 ? -5.146 -9.287 -0.729 1.00 98.44 184 THR A O 1
ATOM 1419 N N . PRO A 1 185 ? -3.573 -9.822 0.795 1.00 97.00 185 PRO A N 1
ATOM 1420 C CA . PRO A 1 185 ? -4.060 -11.185 1.008 1.00 97.00 185 PRO A CA 1
ATOM 1421 C C . PRO A 1 185 ? -5.373 -11.213 1.815 1.00 97.00 185 PRO A C 1
ATOM 1423 O O . PRO A 1 185 ? -5.807 -10.212 2.378 1.00 97.00 185 PRO A O 1
ATOM 1426 N N . ALA A 1 186 ? -6.019 -12.380 1.898 1.00 96.00 186 ALA A N 1
ATOM 1427 C CA . ALA A 1 186 ? -7.252 -12.545 2.677 1.00 96.00 186 ALA A CA 1
ATOM 1428 C C . ALA A 1 186 ? -7.047 -12.293 4.185 1.00 96.00 186 ALA A C 1
ATOM 1430 O O . ALA A 1 186 ? -5.919 -12.346 4.687 1.00 96.00 186 ALA A O 1
ATOM 1431 N N . GLY A 1 187 ? -8.149 -12.071 4.904 1.00 97.00 187 GLY A N 1
ATOM 1432 C CA . GLY A 1 187 ? -8.155 -11.807 6.344 1.00 97.00 187 GLY A CA 1
ATOM 1433 C C . GLY A 1 187 ? -8.257 -10.324 6.683 1.00 97.00 187 GLY A C 1
ATOM 1434 O O . GLY A 1 187 ? -7.764 -9.902 7.728 1.00 97.00 187 GLY A O 1
ATOM 1435 N N . VAL A 1 188 ? -8.852 -9.520 5.796 1.00 97.56 188 VAL A N 1
ATOM 1436 C CA . VAL A 1 188 ? -9.113 -8.103 6.080 1.00 97.56 188 VAL A CA 1
ATOM 1437 C C . VAL A 1 188 ? -10.105 -7.976 7.231 1.00 97.56 188 VAL A C 1
ATOM 1439 O O . VAL A 1 188 ? -11.048 -8.757 7.354 1.00 97.56 188 VAL A O 1
ATOM 1442 N N . GLY A 1 189 ? -9.952 -6.954 8.063 1.00 97.94 189 GLY A N 1
ATOM 1443 C CA . GLY A 1 189 ? -10.828 -6.789 9.217 1.00 97.94 189 GLY A CA 1
ATOM 1444 C C . GLY A 1 189 ? -10.783 -5.394 9.801 1.00 97.94 189 GLY A C 1
ATOM 1445 O O . GLY A 1 189 ? -9.973 -4.569 9.394 1.00 97.94 189 GLY A O 1
ATOM 1446 N N . GLU A 1 190 ? -11.686 -5.144 10.742 1.00 98.50 190 GLU A N 1
ATOM 1447 C CA . GLU A 1 190 ? -11.828 -3.863 11.429 1.00 98.50 190 GLU A CA 1
ATOM 1448 C C . GLU A 1 190 ? -10.703 -3.642 12.457 1.00 98.50 190 GLU A C 1
ATOM 1450 O O . GLU A 1 190 ? -10.274 -4.587 13.126 1.00 98.50 190 GLU A O 1
ATOM 1455 N N . VAL A 1 191 ? -10.271 -2.387 12.604 1.00 98.69 191 VAL A N 1
ATOM 1456 C CA . VAL A 1 191 ? -9.524 -1.879 13.767 1.00 98.69 191 VAL A CA 1
ATOM 1457 C C . VAL A 1 191 ? -10.343 -0.832 14.512 1.00 98.69 191 VAL A C 1
ATOM 1459 O O . VAL A 1 191 ? -11.169 -0.132 13.922 1.00 98.69 191 VAL A O 1
ATOM 1462 N N . LYS A 1 192 ? -10.096 -0.714 15.815 1.00 98.56 192 LYS A N 1
ATOM 1463 C CA . LYS A 1 192 ? -10.792 0.187 16.732 1.00 98.56 192 LYS A CA 1
ATOM 1464 C C . LYS A 1 192 ? -9.814 1.073 17.490 1.00 98.56 192 LYS A C 1
ATOM 1466 O O . LYS A 1 192 ? -8.612 0.836 17.523 1.00 98.56 192 LYS A O 1
ATOM 1471 N N . ASP A 1 193 ? -10.363 2.114 18.097 1.00 98.44 193 ASP A N 1
ATOM 1472 C CA . ASP A 1 193 ? -9.639 3.000 19.005 1.00 98.44 193 ASP A CA 1
ATOM 1473 C C . ASP A 1 193 ? -8.872 2.214 20.076 1.00 98.44 193 ASP A C 1
ATOM 1475 O O . ASP A 1 193 ? -9.441 1.345 20.740 1.00 98.44 193 ASP A O 1
ATOM 1479 N N . GLY A 1 194 ? -7.582 2.514 20.223 1.00 98.56 194 GLY A N 1
ATOM 1480 C CA . GLY A 1 194 ? -6.677 1.824 21.139 1.00 98.56 194 GLY A CA 1
ATOM 1481 C C . GLY A 1 194 ? -6.017 0.563 20.573 1.00 98.56 194 GLY A C 1
ATOM 1482 O O . GLY A 1 194 ? -5.101 0.046 21.214 1.00 98.56 194 GLY A O 1
ATOM 1483 N N . ASP A 1 195 ? -6.417 0.080 19.392 1.00 98.81 195 ASP A N 1
ATOM 1484 C CA . ASP A 1 195 ? -5.738 -1.045 18.747 1.00 98.81 195 ASP A CA 1
ATOM 1485 C C . ASP A 1 195 ? -4.320 -0.669 18.297 1.00 98.81 195 ASP A C 1
ATOM 1487 O O . ASP A 1 195 ? -4.004 0.475 17.955 1.00 98.81 195 ASP A O 1
ATOM 1491 N N . VAL A 1 196 ? -3.460 -1.684 18.236 1.00 98.81 196 VAL A N 1
ATOM 1492 C CA . VAL A 1 196 ? -2.116 -1.587 17.673 1.00 98.81 196 VAL A CA 1
ATOM 1493 C C . VAL A 1 196 ? -1.981 -2.585 16.534 1.00 98.81 196 VAL A C 1
ATOM 1495 O O . VAL A 1 196 ? -2.114 -3.797 16.724 1.00 98.81 196 VAL A O 1
ATOM 1498 N N . MET A 1 197 ? -1.671 -2.072 15.347 1.00 98.75 197 MET A N 1
ATOM 1499 C CA . MET A 1 197 ? -1.325 -2.882 14.187 1.00 98.75 197 MET A CA 1
ATOM 1500 C C . MET A 1 197 ? 0.186 -3.097 14.137 1.00 98.75 197 MET A C 1
ATOM 1502 O O . MET A 1 197 ? 0.964 -2.155 14.290 1.00 98.75 197 MET A O 1
ATOM 1506 N N . HIS A 1 198 ? 0.611 -4.330 13.882 1.00 98.75 198 HIS A N 1
ATOM 1507 C CA . HIS A 1 198 ? 2.007 -4.675 13.610 1.00 98.75 198 HIS A CA 1
ATOM 1508 C C . HIS A 1 198 ? 2.057 -5.557 12.374 1.00 98.75 198 HIS A C 1
ATOM 1510 O O . HIS A 1 198 ? 1.445 -6.621 12.361 1.00 98.75 198 HIS A O 1
ATOM 1516 N N . CYS A 1 199 ? 2.765 -5.136 11.335 1.00 98.56 199 CYS A N 1
ATOM 1517 C CA . CYS A 1 199 ? 2.959 -5.931 10.130 1.00 98.56 199 CYS A CA 1
ATOM 1518 C C . CYS A 1 199 ? 4.437 -6.078 9.781 1.00 98.56 199 CYS A C 1
ATOM 1520 O O . CYS A 1 199 ? 5.271 -5.271 10.200 1.00 98.56 199 CYS A O 1
ATOM 1522 N N . GLY A 1 200 ? 4.745 -7.101 8.991 1.00 98.56 200 GLY A N 1
ATOM 1523 C CA . GLY A 1 200 ? 6.096 -7.379 8.525 1.00 98.56 200 GLY A CA 1
ATOM 1524 C C . GLY A 1 200 ? 6.135 -7.946 7.116 1.00 98.56 200 GLY A C 1
ATOM 1525 O O . GLY A 1 200 ? 5.144 -8.464 6.593 1.00 98.56 200 GLY A O 1
ATOM 1526 N N . LEU A 1 201 ? 7.319 -7.815 6.524 1.00 98.62 201 LEU A N 1
ATOM 1527 C CA . LEU A 1 201 ? 7.694 -8.361 5.231 1.00 98.62 201 LEU A CA 1
ATOM 1528 C C . LEU A 1 201 ? 8.899 -9.282 5.420 1.00 98.62 201 LEU A C 1
ATOM 1530 O O . LEU A 1 201 ? 9.948 -8.848 5.900 1.00 98.62 201 LEU A O 1
ATOM 1534 N N . GLU A 1 202 ? 8.757 -10.535 5.012 1.00 98.31 202 GLU A N 1
ATOM 1535 C CA . GLU A 1 202 ? 9.793 -11.562 5.137 1.00 98.31 202 GLU A CA 1
ATOM 1536 C C . GLU A 1 202 ? 10.172 -12.140 3.772 1.00 98.31 202 GLU A C 1
ATOM 1538 O O . GLU A 1 202 ? 9.348 -12.197 2.854 1.00 98.31 202 GLU A O 1
ATOM 1543 N N . ASP A 1 203 ? 11.420 -12.589 3.645 1.00 96.19 203 ASP A N 1
ATOM 1544 C CA . ASP A 1 203 ? 11.851 -13.426 2.524 1.00 96.19 203 ASP A CA 1
ATOM 1545 C C . ASP A 1 203 ? 11.501 -14.915 2.746 1.00 96.19 203 ASP A C 1
ATOM 1547 O O . ASP A 1 203 ? 10.940 -15.311 3.770 1.00 96.19 203 ASP A O 1
ATOM 1551 N N . GLN A 1 204 ? 11.839 -15.778 1.782 1.00 89.38 204 GLN A N 1
ATOM 1552 C CA . GLN A 1 204 ? 11.569 -17.223 1.878 1.00 89.38 204 GLN A CA 1
ATOM 1553 C C . GLN A 1 204 ? 12.310 -17.944 3.006 1.00 89.38 204 GLN A C 1
ATOM 1555 O O . GLN A 1 204 ? 11.920 -19.052 3.372 1.00 89.38 204 GLN A O 1
ATOM 1560 N N . SER A 1 205 ? 13.383 -17.350 3.519 1.00 92.94 205 SER A N 1
ATOM 1561 C CA . SER A 1 205 ? 14.169 -17.884 4.630 1.00 92.94 205 SER A CA 1
ATOM 1562 C C . SER A 1 205 ? 13.667 -17.354 5.976 1.00 92.94 205 SER A C 1
ATOM 1564 O O . SER A 1 205 ? 14.338 -17.547 6.987 1.00 92.94 205 SER A O 1
ATOM 1566 N N . SER A 1 206 ? 12.512 -16.674 5.992 1.00 92.44 206 SER A N 1
ATOM 1567 C CA . SER A 1 206 ? 11.947 -15.998 7.163 1.00 92.44 206 SER A CA 1
ATOM 1568 C C . SER A 1 206 ? 12.852 -14.901 7.733 1.00 92.44 206 SER A C 1
ATOM 1570 O O . SER A 1 206 ? 12.732 -14.543 8.905 1.00 92.44 206 SER A O 1
ATOM 1572 N N . ASN A 1 207 ? 13.745 -14.327 6.918 1.00 96.12 207 ASN A N 1
ATOM 1573 C CA . ASN A 1 207 ? 14.459 -13.124 7.324 1.00 96.12 207 ASN A CA 1
ATOM 1574 C C . ASN A 1 207 ? 13.505 -11.936 7.235 1.00 96.12 207 ASN A C 1
ATOM 1576 O O . ASN A 1 207 ? 12.932 -11.665 6.177 1.00 96.12 207 ASN A O 1
ATOM 1580 N N . LEU A 1 208 ? 13.378 -11.197 8.335 1.00 97.75 208 LEU A N 1
ATOM 1581 C CA . LEU A 1 208 ? 12.605 -9.964 8.366 1.00 97.75 208 LEU A CA 1
ATOM 1582 C C . LEU A 1 208 ? 13.320 -8.885 7.544 1.00 97.75 208 LEU A C 1
ATOM 1584 O O . LEU A 1 208 ? 14.416 -8.440 7.890 1.00 97.75 208 LEU A O 1
ATOM 1588 N N . LEU A 1 209 ? 12.690 -8.456 6.455 1.00 97.81 209 LEU A N 1
ATOM 1589 C CA . LEU A 1 209 ? 13.203 -7.399 5.587 1.00 97.81 209 LEU A CA 1
ATOM 1590 C C . LEU A 1 209 ? 12.802 -6.017 6.097 1.00 97.81 209 LEU A C 1
ATOM 1592 O O . LEU A 1 209 ? 13.602 -5.079 6.010 1.00 97.81 209 LEU A O 1
ATOM 1596 N N . GLU A 1 210 ? 11.574 -5.910 6.606 1.00 97.94 210 GLU A N 1
ATOM 1597 C CA . GLU A 1 210 ? 10.985 -4.674 7.109 1.00 97.94 210 GLU A CA 1
ATOM 1598 C C . GLU A 1 210 ? 9.773 -4.954 8.009 1.00 97.94 210 GLU A C 1
ATOM 1600 O O . GLU A 1 210 ? 9.109 -5.984 7.873 1.00 97.94 210 GLU A O 1
ATOM 1605 N N . GLN A 1 211 ? 9.469 -4.025 8.915 1.00 98.06 211 GLN A N 1
ATOM 1606 C CA . GLN A 1 211 ? 8.284 -4.073 9.768 1.00 98.06 211 GLN A CA 1
ATOM 1607 C C . GLN A 1 211 ? 7.711 -2.684 10.044 1.00 98.06 211 GLN A C 1
ATOM 1609 O O . GLN A 1 211 ? 8.400 -1.668 9.978 1.00 98.06 211 GLN A O 1
ATOM 1614 N N . LEU A 1 212 ? 6.435 -2.648 10.410 1.00 97.56 212 LEU A N 1
ATOM 1615 C CA . LEU A 1 212 ? 5.717 -1.420 10.707 1.00 97.56 212 LEU A CA 1
ATOM 1616 C C . LEU A 1 212 ? 4.778 -1.640 11.896 1.00 97.56 212 LEU A C 1
ATOM 1618 O O . LEU A 1 212 ? 3.983 -2.578 11.900 1.00 97.56 212 LEU A O 1
ATOM 1622 N N . LYS A 1 213 ? 4.866 -0.768 12.899 1.00 98.62 213 LYS A N 1
ATOM 1623 C CA . LYS A 1 213 ? 3.976 -0.713 14.060 1.00 98.62 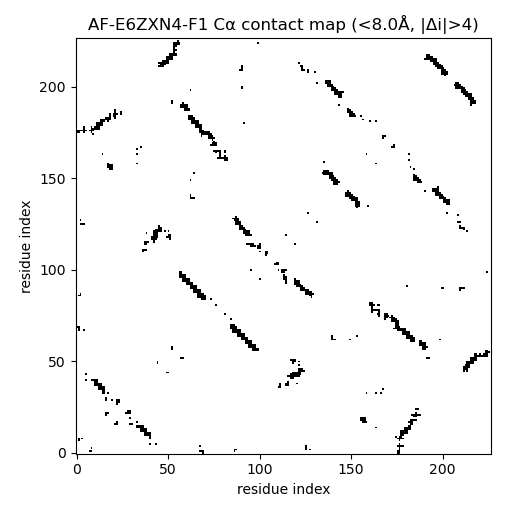213 LYS A CA 1
ATOM 1624 C C . LYS A 1 213 ? 3.206 0.602 14.042 1.00 98.62 213 LYS A C 1
ATOM 1626 O O . LYS A 1 213 ? 3.814 1.665 13.941 1.00 98.62 213 LYS A O 1
ATOM 1631 N N . ILE A 1 214 ? 1.885 0.530 14.141 1.00 98.69 214 ILE A N 1
ATOM 1632 C CA . ILE A 1 214 ? 0.974 1.664 13.974 1.00 98.69 214 ILE A CA 1
ATOM 1633 C C . ILE A 1 214 ? -0.067 1.638 15.080 1.00 98.69 214 ILE A C 1
ATOM 1635 O O . ILE A 1 214 ? -0.668 0.599 15.352 1.00 98.69 214 ILE A O 1
ATOM 1639 N N . ASN A 1 215 ? -0.278 2.790 15.703 1.00 98.81 215 ASN A N 1
ATOM 1640 C CA . ASN A 1 215 ? -1.338 2.970 16.684 1.00 98.81 215 ASN A CA 1
ATOM 1641 C C . ASN A 1 215 ? -2.648 3.308 15.970 1.00 98.81 215 ASN A C 1
ATOM 1643 O O . ASN A 1 215 ? -2.638 3.873 14.876 1.00 98.81 215 ASN A O 1
ATOM 1647 N N . VAL A 1 216 ? -3.773 3.008 16.601 1.00 98.81 216 VAL A N 1
ATOM 1648 C CA . VAL A 1 216 ? -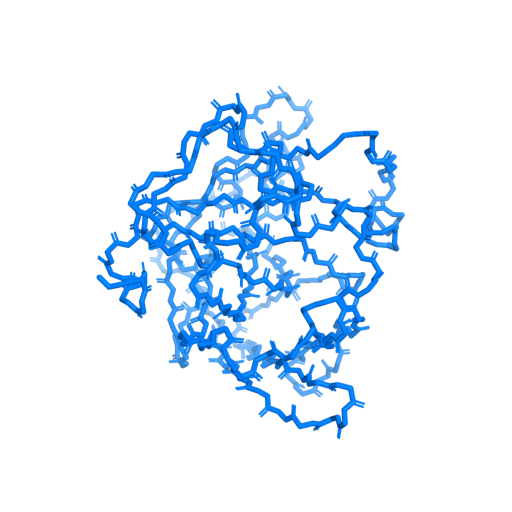5.098 3.372 16.104 1.00 98.81 216 VAL A CA 1
ATOM 1649 C C . VAL A 1 216 ? -5.788 4.237 17.146 1.00 98.81 216 VAL A C 1
ATOM 1651 O O . VAL A 1 216 ? -5.842 3.881 18.322 1.00 98.81 216 VAL A O 1
ATOM 1654 N N . ALA A 1 217 ? -6.309 5.382 16.716 1.00 98.50 217 ALA A N 1
ATOM 1655 C CA . ALA A 1 217 ? -7.063 6.284 17.570 1.00 98.50 217 ALA A CA 1
ATOM 1656 C C . ALA A 1 217 ? -8.296 6.823 16.847 1.00 98.50 217 ALA A C 1
ATOM 1658 O O . ALA A 1 217 ? -8.304 6.992 15.627 1.00 98.50 217 ALA A O 1
ATOM 1659 N N . ASN A 1 218 ? -9.338 7.156 17.597 1.00 98.06 218 ASN A N 1
ATOM 1660 C CA . ASN A 1 218 ? -10.444 7.942 17.063 1.00 98.06 218 ASN A CA 1
ATOM 1661 C C . ASN A 1 218 ? -9.977 9.361 16.708 1.00 98.06 218 ASN A C 1
ATOM 1663 O O . ASN A 1 218 ? -9.361 10.055 17.518 1.00 98.06 218 ASN A O 1
ATOM 1667 N N . ARG A 1 219 ? -10.339 9.832 15.512 1.00 96.50 219 ARG A N 1
ATOM 1668 C CA . ARG A 1 219 ? -10.123 11.222 15.101 1.00 96.50 219 ARG A CA 1
ATOM 1669 C C . ARG A 1 219 ? -11.007 12.154 15.925 1.00 96.50 219 ARG A C 1
ATOM 1671 O O . ARG A 1 219 ? -12.219 11.950 16.028 1.00 96.50 219 ARG A O 1
ATOM 1678 N N . VAL A 1 220 ? -10.424 13.231 16.446 1.00 93.25 220 VAL A N 1
ATOM 1679 C CA . VAL A 1 220 ? -11.174 14.287 17.138 1.00 93.25 220 VAL A CA 1
ATOM 1680 C C . VAL A 1 220 ? -11.617 15.352 16.131 1.00 93.25 220 VAL A C 1
ATOM 1682 O O . VAL A 1 220 ? -10.796 16.033 15.521 1.00 93.25 220 VAL A O 1
ATOM 1685 N N . GLY A 1 221 ? -12.933 15.517 15.974 1.00 90.56 221 GLY A N 1
ATOM 1686 C CA . GLY A 1 221 ? -13.527 16.483 15.042 1.00 90.56 221 GLY A CA 1
ATOM 1687 C C . GLY A 1 221 ? -13.440 16.070 13.565 1.00 90.56 221 GLY A C 1
ATOM 1688 O O . GLY A 1 221 ? -13.054 14.954 13.221 1.00 90.56 221 GLY A O 1
ATOM 1689 N N . GLY A 1 222 ? -13.829 16.982 12.670 1.00 92.12 222 GLY A N 1
ATOM 1690 C CA . GLY A 1 222 ? -13.811 16.747 11.224 1.00 92.12 222 GLY A CA 1
ATOM 1691 C C . GLY A 1 222 ? -15.011 15.946 10.706 1.00 92.12 222 GLY A C 1
ATOM 1692 O O . GLY A 1 222 ? -16.144 16.157 11.134 1.00 92.12 222 GLY A O 1
ATOM 1693 N N . TYR A 1 223 ? -14.763 15.076 9.723 1.00 95.62 223 TYR A N 1
ATOM 1694 C CA . TYR A 1 223 ? -15.796 14.294 9.038 1.00 95.62 223 TYR A CA 1
ATOM 1695 C C . TYR A 1 223 ? -16.489 13.286 9.971 1.00 95.62 223 TYR A C 1
ATOM 1697 O O . TYR A 1 223 ? -15.835 12.580 10.738 1.00 95.62 223 TYR A O 1
ATOM 1705 N N . GLU A 1 224 ? -17.811 13.172 9.838 1.00 96.94 224 GLU A N 1
ATOM 1706 C CA . GLU A 1 224 ? -18.634 12.150 10.487 1.00 96.94 224 GLU A CA 1
ATOM 1707 C C . GLU A 1 224 ? -19.405 11.373 9.416 1.00 96.94 224 GLU A C 1
ATOM 1709 O O . GLU A 1 224 ? -20.198 11.947 8.663 1.00 96.94 224 GLU A O 1
ATOM 1714 N N . PHE A 1 225 ? -19.195 10.059 9.359 1.00 96.69 225 PHE A N 1
ATOM 1715 C CA . PHE A 1 225 ? -20.001 9.186 8.522 1.00 96.69 225 PHE A CA 1
ATOM 1716 C C . PHE A 1 225 ? -21.398 9.036 9.124 1.00 96.69 225 PHE A C 1
ATOM 1718 O O . PHE A 1 225 ? -21.562 8.626 10.274 1.00 96.69 225 PHE A O 1
ATOM 1725 N N . LYS A 1 226 ? -22.412 9.328 8.309 1.00 93.06 226 LYS A N 1
ATOM 1726 C CA . LYS A 1 226 ? -23.822 9.079 8.615 1.00 93.06 226 LYS A CA 1
ATOM 1727 C C . LYS A 1 226 ? -24.363 8.071 7.591 1.00 93.06 226 LYS A C 1
ATOM 1729 O O . LYS A 1 226 ? -24.162 8.313 6.389 1.00 93.06 226 LYS A O 1
ATOM 1734 N N . PRO A 1 227 ? -24.969 6.955 8.044 1.00 85.06 227 PRO A N 1
ATOM 1735 C CA . PRO A 1 227 ? -25.512 5.907 7.178 1.00 85.06 227 PRO A CA 1
ATOM 1736 C C . PRO A 1 227 ? -26.399 6.439 6.051 1.00 85.06 227 PRO A C 1
ATOM 1738 O O . PRO A 1 227 ? -27.099 7.455 6.241 1.00 85.06 227 PRO A O 1
#

Organism: Sporisorium reilianum (strain SRZ2) (NCBI:txid999809)

Mean predicted aligned error: 2.87 Å

pLDDT: mean 96.52, std 4.74, range [72.62, 98.94]